Protein AF-A0A8X8XSW5-F1 (afdb_monomer)

Foldseek 3Di:
DDWDWDDDPPPGIDIDDDDDPPDDCLLVVLQCLVCVNPPVSVVVVPDDDDDPDPCVVAPPCVVVCVLVVVLVVVDDPDDQPPCDPPLLKDKDKDKFAQVLLVVQVVVLCVVPVPLPDQDSVLQVVLLLVDLPDSSVSSCVVSVVCCCPPPVDPCVRPPPSVVSVCVVVCVPPADEAEAEDQVDASQCSHSVPHGDPDDDDPCCSRPVHWYWYWYHPPPNMIMIMGIGNPVVVVVSVVSSVVVSVD

InterPro domains:
  IPR051504 Plant secondary metabolite acyltransferase [PTHR31625] (1-130)

Structure (mmCIF, N/CA/C/O backbone):
data_AF-A0A8X8XSW5-F1
#
_entry.id   AF-A0A8X8XSW5-F1
#
loop_
_atom_site.group_PDB
_atom_site.id
_atom_site.type_symbol
_atom_site.label_atom_id
_atom_site.label_alt_id
_atom_site.label_comp_id
_atom_site.label_asym_id
_atom_site.label_entity_id
_atom_site.label_seq_id
_atom_site.pdbx_PDB_ins_code
_atom_site.Cartn_x
_atom_site.Cartn_y
_atom_site.Cartn_z
_atom_site.occupancy
_atom_site.B_iso_or_equiv
_atom_site.auth_seq_id
_atom_site.auth_comp_id
_atom_site.auth_asym_id
_atom_site.auth_atom_id
_atom_site.pdbx_PDB_model_num
ATOM 1 N N . MET A 1 1 ? 22.379 -4.145 -5.376 1.00 75.69 1 MET A N 1
ATOM 2 C CA . MET A 1 1 ? 21.130 -3.983 -6.147 1.00 75.69 1 MET A CA 1
ATOM 3 C C . MET A 1 1 ? 21.288 -4.774 -7.423 1.00 75.69 1 MET A C 1
ATOM 5 O O . MET A 1 1 ? 22.353 -4.693 -8.018 1.00 75.69 1 MET A O 1
ATOM 9 N N . SER A 1 2 ? 20.277 -5.530 -7.817 1.00 87.25 2 SER A N 1
ATOM 10 C CA . SER A 1 2 ? 20.219 -6.228 -9.096 1.00 87.25 2 SER A CA 1
ATOM 11 C C . SER A 1 2 ? 18.945 -5.833 -9.835 1.00 87.25 2 SER A C 1
ATOM 13 O O . SER A 1 2 ? 17.920 -5.523 -9.219 1.00 87.25 2 SER A O 1
ATOM 15 N N . SER A 1 3 ? 19.029 -5.813 -11.160 1.00 90.00 3 SER A N 1
ATOM 16 C CA . SER A 1 3 ? 17.909 -5.558 -12.057 1.00 90.00 3 SER A CA 1
ATOM 17 C C . SER A 1 3 ? 17.825 -6.662 -13.106 1.00 90.00 3 SER A C 1
ATOM 19 O O . SER A 1 3 ? 18.836 -7.239 -13.504 1.00 90.00 3 SER A O 1
ATOM 21 N N . GLN A 1 4 ? 16.608 -6.966 -13.543 1.00 93.75 4 GLN A N 1
ATOM 22 C CA . GLN A 1 4 ? 16.338 -7.913 -14.618 1.00 93.75 4 GLN A CA 1
ATOM 23 C C . GLN A 1 4 ? 15.293 -7.311 -15.552 1.00 93.75 4 GLN A C 1
ATOM 25 O O . GLN A 1 4 ? 14.182 -7.011 -15.125 1.00 93.75 4 GLN A O 1
ATOM 30 N N . ALA A 1 5 ? 15.621 -7.176 -16.834 1.00 94.12 5 ALA A N 1
ATOM 31 C CA . ALA A 1 5 ? 14.650 -6.847 -17.870 1.00 94.12 5 ALA A CA 1
ATOM 32 C C . ALA A 1 5 ? 14.226 -8.133 -18.589 1.00 94.12 5 ALA A C 1
ATOM 34 O O . ALA A 1 5 ? 15.071 -8.920 -19.008 1.00 94.12 5 ALA A O 1
ATOM 35 N N . THR A 1 6 ? 12.921 -8.359 -18.720 1.00 96.56 6 THR A N 1
ATOM 36 C CA . THR A 1 6 ? 12.359 -9.528 -19.411 1.00 96.56 6 THR A CA 1
ATOM 37 C C . THR A 1 6 ? 11.422 -9.062 -20.515 1.00 96.56 6 THR A C 1
ATOM 39 O O . THR A 1 6 ? 10.441 -8.369 -20.244 1.00 96.56 6 THR A O 1
ATOM 42 N N . LEU A 1 7 ? 11.724 -9.441 -21.757 1.00 96.44 7 LEU A N 1
ATOM 43 C CA . LEU A 1 7 ? 10.885 -9.166 -22.919 1.00 96.44 7 LEU A CA 1
ATOM 44 C C . LEU A 1 7 ? 9.808 -10.246 -23.065 1.00 96.44 7 LEU A C 1
ATOM 46 O O . LEU A 1 7 ? 10.107 -11.437 -23.057 1.00 96.44 7 LEU A O 1
ATOM 50 N N . PHE A 1 8 ? 8.570 -9.817 -23.285 1.00 96.56 8 PHE A N 1
ATOM 51 C CA . PHE A 1 8 ? 7.451 -10.660 -23.687 1.00 96.56 8 PHE A CA 1
ATOM 52 C C . PHE A 1 8 ? 7.071 -10.288 -25.127 1.00 96.56 8 PHE A C 1
ATOM 54 O O . PHE A 1 8 ? 6.423 -9.253 -25.335 1.00 96.56 8 PHE A O 1
ATOM 61 N N . PRO A 1 9 ? 7.479 -11.085 -26.134 1.00 96.69 9 PRO A N 1
ATOM 62 C CA . PRO A 1 9 ? 7.264 -10.757 -27.542 1.00 96.69 9 PRO A CA 1
ATOM 63 C C . PRO A 1 9 ? 5.798 -10.430 -27.855 1.00 96.69 9 PRO A C 1
ATOM 65 O O . PRO A 1 9 ? 4.889 -11.174 -27.489 1.00 96.69 9 PRO A O 1
ATOM 68 N N . GLY A 1 10 ? 5.568 -9.278 -28.495 1.00 95.69 10 GLY A N 1
ATOM 69 C CA . GLY A 1 10 ? 4.228 -8.778 -28.830 1.00 95.69 10 GLY A CA 1
ATOM 70 C C . GLY A 1 10 ? 3.364 -8.345 -27.636 1.00 95.69 10 GLY A C 1
ATOM 71 O O . GLY A 1 10 ? 2.179 -8.074 -27.819 1.00 95.69 10 GLY A O 1
ATOM 72 N N . ARG A 1 11 ? 3.910 -8.304 -26.410 1.00 94.69 11 ARG A N 1
ATOM 73 C CA . ARG A 1 11 ? 3.155 -7.994 -25.180 1.00 94.69 11 ARG A CA 1
ATOM 74 C C . ARG A 1 11 ? 3.752 -6.859 -24.351 1.00 94.69 11 ARG A C 1
ATOM 76 O O . ARG A 1 11 ? 2.981 -6.093 -23.783 1.00 94.69 11 ARG A O 1
ATOM 83 N N . GLY A 1 12 ? 5.079 -6.759 -24.257 1.00 94.69 12 GLY A N 1
ATOM 84 C CA . GLY A 1 12 ? 5.754 -5.686 -23.517 1.00 94.69 12 GLY A CA 1
ATOM 85 C C . GLY A 1 12 ? 7.023 -6.137 -22.797 1.00 94.69 12 GLY A C 1
ATOM 86 O O . GLY A 1 12 ? 7.563 -7.205 -23.076 1.00 94.69 12 GLY A O 1
ATOM 87 N N . ILE A 1 13 ? 7.497 -5.314 -21.862 1.00 94.38 13 ILE A N 1
ATOM 88 C CA . ILE A 1 13 ? 8.710 -5.544 -21.066 1.00 94.38 13 ILE A CA 1
ATOM 89 C C . ILE A 1 13 ? 8.339 -5.521 -19.580 1.00 94.38 13 ILE A C 1
ATOM 91 O O . ILE A 1 13 ? 7.496 -4.734 -19.156 1.00 94.38 13 ILE A O 1
ATOM 95 N N . CYS A 1 14 ? 8.981 -6.374 -18.786 1.00 94.81 14 CYS A N 1
ATOM 96 C CA . CYS A 1 14 ? 8.947 -6.324 -17.328 1.00 94.81 14 CYS A CA 1
ATOM 97 C C . CYS A 1 14 ? 10.335 -5.968 -16.791 1.00 94.81 14 CYS A C 1
ATOM 99 O O . CYS A 1 14 ? 11.323 -6.574 -17.209 1.00 94.81 14 CYS A O 1
ATOM 101 N N . ILE A 1 15 ? 10.403 -5.042 -15.833 1.00 93.12 15 ILE A N 1
ATOM 102 C CA . ILE A 1 15 ? 11.631 -4.686 -15.114 1.00 93.12 15 ILE A CA 1
ATOM 103 C C . ILE A 1 15 ? 11.493 -5.165 -13.667 1.00 93.12 15 ILE A C 1
ATOM 105 O O . ILE A 1 15 ? 10.701 -4.630 -12.896 1.00 93.12 15 ILE A O 1
ATOM 109 N N . GLY A 1 16 ? 12.250 -6.197 -13.307 1.00 91.94 16 GLY A N 1
ATOM 110 C CA . GLY A 1 16 ? 12.388 -6.693 -11.942 1.00 91.94 16 GLY A CA 1
ATOM 111 C C . GLY A 1 16 ? 13.554 -6.014 -11.231 1.00 91.94 16 GLY A C 1
ATOM 112 O O . GLY A 1 16 ? 14.619 -5.824 -11.820 1.00 91.94 16 GLY A O 1
ATOM 113 N N . LEU A 1 17 ? 13.361 -5.663 -9.961 1.00 88.69 17 LEU A N 1
ATOM 114 C CA . LEU A 1 17 ? 14.376 -5.032 -9.123 1.00 88.69 17 LEU A CA 1
ATOM 115 C C . LEU A 1 17 ? 14.504 -5.777 -7.800 1.00 88.69 17 LEU A C 1
ATOM 117 O O . LEU A 1 17 ? 13.509 -6.163 -7.189 1.00 88.69 17 LEU A O 1
ATOM 121 N N . SER A 1 18 ? 15.738 -5.961 -7.347 1.00 86.44 18 SER A N 1
ATOM 122 C CA . SER A 1 18 ? 16.041 -6.489 -6.020 1.00 86.44 18 SER A CA 1
ATOM 123 C C . SER A 1 18 ? 17.120 -5.639 -5.369 1.00 86.44 18 SER A C 1
ATOM 125 O O . SER A 1 18 ? 18.212 -5.416 -5.900 1.00 86.44 18 SER A O 1
ATOM 127 N N . ASN A 1 19 ? 16.804 -5.108 -4.201 1.00 79.44 19 ASN A N 1
ATOM 128 C CA . ASN A 1 19 ? 17.645 -4.174 -3.479 1.00 79.44 19 ASN A CA 1
ATOM 129 C C . ASN A 1 19 ? 17.613 -4.476 -1.984 1.00 79.44 19 ASN A C 1
ATOM 131 O O . ASN A 1 19 ? 16.674 -5.054 -1.447 1.00 79.44 19 ASN A O 1
ATOM 135 N N . HIS A 1 20 ? 18.664 -4.028 -1.309 1.00 77.81 20 HIS A N 1
ATOM 136 C CA . HIS A 1 20 ? 18.582 -3.816 0.123 1.00 77.81 20 HIS A CA 1
ATOM 137 C C . HIS A 1 20 ? 17.649 -2.617 0.368 1.00 77.81 20 HIS A C 1
ATOM 139 O O . HIS A 1 20 ? 17.712 -1.642 -0.386 1.00 77.81 20 HIS A O 1
ATOM 145 N N . HIS A 1 21 ? 16.808 -2.670 1.408 1.00 72.81 21 HIS A N 1
ATOM 146 C CA . HIS A 1 21 ? 15.728 -1.698 1.679 1.00 72.81 21 HIS A CA 1
ATOM 147 C C . HIS A 1 21 ? 16.154 -0.215 1.744 1.00 72.81 21 HIS A C 1
ATOM 149 O O . HIS A 1 21 ? 15.304 0.668 1.710 1.00 72.81 21 HIS A O 1
ATOM 155 N N . SER A 1 22 ? 17.452 0.071 1.832 1.00 60.06 22 SER A N 1
ATOM 156 C CA . SER A 1 22 ? 18.041 1.406 1.966 1.00 60.06 22 SER A CA 1
ATOM 157 C C . SER A 1 22 ? 18.166 2.203 0.657 1.00 60.06 22 SER A C 1
ATOM 159 O O . SER A 1 22 ? 18.687 3.314 0.693 1.00 60.06 22 SER A O 1
ATOM 161 N N . LEU A 1 23 ? 17.733 1.672 -0.495 1.00 61.78 23 LEU A N 1
ATOM 162 C CA . LEU A 1 23 ? 17.955 2.295 -1.809 1.00 61.78 23 LEU A CA 1
ATOM 163 C C . LEU A 1 23 ? 16.650 2.473 -2.600 1.00 61.78 23 LEU A C 1
ATOM 165 O O . LEU A 1 23 ? 15.973 1.489 -2.882 1.00 61.78 23 LEU A O 1
ATOM 169 N N . GLY A 1 24 ? 16.336 3.695 -3.043 1.00 69.69 24 GLY A N 1
ATOM 170 C CA . GLY A 1 24 ? 15.253 3.985 -3.995 1.00 69.69 24 GLY A CA 1
ATOM 171 C C . GLY A 1 24 ? 15.763 4.860 -5.143 1.00 69.69 24 GLY A C 1
ATOM 172 O O . GLY A 1 24 ? 16.375 5.888 -4.882 1.00 69.69 24 GLY A O 1
ATOM 173 N N . PHE A 1 25 ? 15.560 4.445 -6.401 1.00 82.19 25 PHE A N 1
ATOM 174 C CA . PHE A 1 25 ? 16.154 5.135 -7.566 1.00 82.19 25 PHE A CA 1
ATOM 175 C C . PHE A 1 25 ? 15.341 5.042 -8.876 1.00 82.19 25 PHE A C 1
ATOM 177 O O . PHE A 1 25 ? 15.723 5.638 -9.877 1.00 82.19 25 PHE A O 1
ATOM 184 N N . VAL A 1 26 ? 14.234 4.288 -8.900 1.00 85.12 26 VAL A N 1
ATOM 185 C CA . VAL A 1 26 ? 13.550 3.897 -10.152 1.00 85.12 26 VAL A CA 1
ATOM 186 C C . VAL A 1 26 ? 13.039 5.096 -10.947 1.00 85.12 26 VAL A C 1
ATOM 188 O O . VAL A 1 26 ? 13.223 5.132 -12.159 1.00 85.12 26 VAL A O 1
ATOM 191 N N . LYS A 1 27 ? 12.454 6.094 -10.271 1.00 83.75 27 LYS A N 1
ATOM 192 C CA . LYS A 1 27 ? 11.988 7.331 -10.916 1.00 83.75 27 LYS A CA 1
ATOM 193 C C . LYS A 1 27 ? 13.136 8.101 -11.568 1.00 83.75 27 LYS A C 1
ATOM 195 O O . LYS A 1 27 ? 13.049 8.430 -12.744 1.00 83.75 27 LYS A O 1
ATOM 200 N N . ALA A 1 28 ? 14.250 8.266 -10.853 1.00 83.31 28 ALA A N 1
ATOM 201 C CA . ALA A 1 28 ? 15.442 8.919 -11.389 1.00 83.31 28 ALA A CA 1
ATOM 202 C C . ALA A 1 28 ? 16.014 8.160 -12.601 1.00 83.31 28 ALA A C 1
ATOM 204 O O . ALA A 1 28 ? 16.393 8.770 -13.597 1.00 83.31 28 ALA A O 1
ATOM 205 N N . TRP A 1 29 ? 16.028 6.824 -12.557 1.00 87.06 29 TRP A N 1
ATOM 206 C CA . TRP A 1 29 ? 16.467 6.008 -13.691 1.00 87.06 29 TRP A CA 1
ATOM 207 C C . TRP A 1 29 ? 15.562 6.182 -14.919 1.00 87.06 29 TRP A C 1
ATOM 209 O O . TRP A 1 29 ? 16.069 6.395 -16.022 1.00 87.06 29 TRP A O 1
ATOM 219 N N . ALA A 1 30 ? 14.241 6.147 -14.729 1.00 87.69 30 ALA A N 1
ATOM 220 C CA . ALA A 1 30 ? 13.276 6.397 -15.797 1.00 87.69 30 ALA A CA 1
ATOM 221 C C . ALA A 1 30 ? 13.457 7.795 -16.397 1.00 87.69 30 ALA A C 1
ATOM 223 O O . ALA A 1 30 ? 13.505 7.956 -17.612 1.00 87.69 30 ALA A O 1
ATOM 224 N N . MET A 1 31 ? 13.655 8.794 -15.543 1.00 83.56 31 MET A N 1
ATOM 225 C CA . MET A 1 31 ? 13.846 10.183 -15.931 1.00 83.56 31 MET A CA 1
ATOM 226 C C . MET A 1 31 ? 15.107 10.407 -16.777 1.00 83.56 31 MET A C 1
ATOM 228 O O . MET A 1 31 ? 15.027 11.074 -17.807 1.00 83.56 31 MET A O 1
ATOM 232 N N . VAL A 1 32 ? 16.244 9.805 -16.407 1.00 84.94 32 VAL A N 1
ATOM 233 C CA . VAL A 1 32 ? 17.481 9.841 -17.215 1.00 84.94 32 VAL A CA 1
ATOM 234 C C . VAL A 1 32 ? 17.288 9.118 -18.550 1.00 84.94 32 VAL A C 1
ATOM 236 O O . VAL A 1 32 ? 17.698 9.606 -19.600 1.00 84.94 32 VAL A O 1
ATOM 239 N N . ASN A 1 33 ? 16.610 7.966 -18.549 1.00 86.56 33 ASN A N 1
ATOM 240 C CA . ASN A 1 33 ? 16.305 7.271 -19.798 1.00 86.56 33 ASN A CA 1
ATOM 241 C C . ASN A 1 33 ? 15.407 8.125 -20.713 1.00 86.56 33 ASN A C 1
ATOM 243 O O . ASN A 1 33 ? 15.628 8.194 -21.923 1.00 86.56 33 ASN A O 1
ATOM 247 N N . LYS A 1 34 ? 14.433 8.824 -20.121 1.00 84.12 34 LYS A N 1
ATOM 248 C CA . LYS A 1 34 ? 13.501 9.707 -20.819 1.00 84.12 34 LYS A CA 1
ATOM 249 C C . LYS A 1 34 ? 14.167 10.955 -21.383 1.00 84.12 34 LYS A C 1
ATOM 251 O O . LYS A 1 34 ? 13.781 11.364 -22.481 1.00 84.12 34 LYS A O 1
ATOM 256 N N . SER A 1 35 ? 15.182 11.507 -20.717 1.00 81.38 35 SER A N 1
ATOM 257 C CA . SER A 1 35 ? 15.940 12.656 -21.227 1.00 81.38 35 SER A CA 1
ATOM 258 C C . SER A 1 35 ? 16.855 12.298 -22.397 1.00 81.38 35 SER A C 1
ATOM 260 O O . SER A 1 35 ? 17.047 13.125 -23.281 1.00 81.38 35 SER A O 1
ATOM 262 N N . GLY A 1 36 ? 17.350 11.056 -22.476 1.00 77.38 36 GLY A N 1
ATOM 263 C CA . GLY A 1 36 ? 18.291 10.645 -23.526 1.00 77.38 36 GLY A CA 1
ATOM 264 C C . GLY A 1 36 ? 19.583 11.452 -23.470 1.00 77.38 36 GLY A C 1
ATOM 265 O O . GLY A 1 36 ? 20.006 11.980 -24.492 1.00 77.38 36 GLY A O 1
ATOM 266 N N . ASP A 1 37 ? 20.136 11.562 -22.261 1.00 69.81 37 ASP A N 1
ATOM 267 C CA . ASP A 1 37 ? 21.377 12.267 -21.914 1.00 69.81 37 ASP A CA 1
ATOM 268 C C . ASP A 1 37 ? 21.293 13.807 -21.886 1.00 69.81 37 ASP A C 1
ATOM 270 O O . ASP A 1 37 ? 22.301 14.483 -21.691 1.00 69.81 37 ASP A O 1
ATOM 274 N N . ASP A 1 38 ? 20.092 14.392 -21.984 1.00 74.12 38 ASP A N 1
ATOM 275 C CA . ASP A 1 38 ? 19.887 15.823 -21.714 1.00 74.12 38 ASP A CA 1
ATOM 276 C C . ASP A 1 38 ? 19.881 16.108 -20.195 1.00 74.12 38 ASP A C 1
ATOM 278 O O . ASP A 1 38 ? 18.856 15.990 -19.515 1.00 74.12 38 ASP A O 1
ATOM 282 N N . GLU A 1 39 ? 21.034 16.496 -19.643 1.00 66.69 39 GLU A N 1
ATOM 283 C CA . GLU A 1 39 ? 21.181 16.900 -18.234 1.00 66.69 39 GLU A CA 1
ATOM 284 C C . GLU A 1 39 ? 20.321 18.129 -17.864 1.00 66.69 39 GLU A C 1
ATOM 286 O O . GLU A 1 39 ? 19.918 18.297 -16.705 1.00 66.69 39 GLU A O 1
ATOM 291 N N . ALA A 1 40 ? 19.962 18.978 -18.835 1.00 64.88 40 ALA A N 1
ATOM 292 C CA . ALA A 1 40 ? 19.100 20.134 -18.595 1.00 64.88 40 ALA A CA 1
ATOM 293 C C . ALA A 1 40 ? 17.631 19.728 -18.388 1.00 64.88 40 ALA A C 1
ATOM 295 O O . ALA A 1 40 ? 16.888 20.436 -17.708 1.00 64.88 40 ALA A O 1
ATOM 296 N N . PHE A 1 41 ? 17.201 18.582 -18.922 1.00 63.41 41 PHE A N 1
ATOM 297 C CA . PHE A 1 41 ? 15.888 18.006 -18.617 1.00 63.41 41 PHE A CA 1
ATOM 298 C C . PHE A 1 41 ? 15.801 17.582 -17.146 1.00 63.41 41 PHE A C 1
ATOM 300 O O . PHE A 1 41 ? 14.769 17.776 -16.500 1.00 63.41 41 PHE A O 1
ATOM 307 N N . VAL A 1 42 ? 16.907 17.061 -16.597 1.00 62.53 42 VAL A N 1
ATOM 308 C CA . VAL A 1 42 ? 16.943 16.558 -15.221 1.00 62.53 42 VAL A CA 1
ATOM 309 C C . VAL A 1 42 ? 16.727 17.689 -14.216 1.00 62.53 42 VAL A C 1
ATOM 311 O O . VAL A 1 42 ? 15.860 17.603 -13.348 1.00 62.53 42 VAL A O 1
ATOM 314 N N . SER A 1 43 ? 17.442 18.796 -14.405 1.00 62.44 43 SER A N 1
ATOM 315 C CA . SER A 1 43 ? 17.351 19.990 -13.555 1.00 62.44 43 SER A CA 1
ATOM 316 C C . SER A 1 43 ? 16.023 20.754 -13.675 1.00 62.44 43 SER A C 1
ATOM 318 O O . SER A 1 43 ? 15.596 21.385 -12.710 1.00 62.44 43 SER A O 1
ATOM 320 N N . LYS A 1 44 ? 15.333 20.681 -14.822 1.00 60.69 44 LYS A N 1
ATOM 321 C CA . LYS A 1 44 ? 14.046 21.371 -15.060 1.00 60.69 44 LYS A CA 1
ATOM 322 C C . LYS A 1 44 ? 12.822 20.653 -14.489 1.00 60.69 44 LYS A C 1
ATOM 324 O O . LYS A 1 44 ? 11.789 21.289 -14.309 1.00 60.69 44 LYS A O 1
ATOM 329 N N . SER A 1 45 ? 12.920 19.352 -14.219 1.00 61.94 45 SER A N 1
ATOM 330 C CA . SER A 1 45 ? 11.801 18.526 -13.733 1.00 61.94 45 SER A CA 1
ATOM 331 C C . SER A 1 45 ? 11.297 18.891 -12.328 1.00 61.94 45 SER A C 1
ATOM 333 O O . SER A 1 45 ? 10.214 18.464 -11.936 1.00 61.94 45 SER A O 1
ATOM 335 N N . GLY A 1 46 ? 12.076 19.661 -11.558 1.00 60.09 46 GLY A N 1
ATOM 336 C CA . GLY A 1 46 ? 11.765 19.987 -10.166 1.00 60.09 46 GLY A CA 1
ATOM 337 C C . GLY A 1 46 ? 11.975 18.831 -9.179 1.00 60.09 46 GLY A C 1
ATOM 338 O O . GLY A 1 46 ? 11.750 19.026 -7.985 1.00 60.09 46 GLY A O 1
ATOM 339 N N . GLU A 1 47 ? 12.422 17.650 -9.628 1.00 64.44 47 GLU A N 1
ATOM 340 C CA . GLU A 1 47 ? 12.825 16.569 -8.724 1.00 64.44 47 GLU A CA 1
ATOM 341 C C . GLU A 1 47 ? 14.196 16.875 -8.099 1.00 64.44 47 GLU A C 1
ATOM 343 O O . GLU A 1 47 ? 15.168 17.20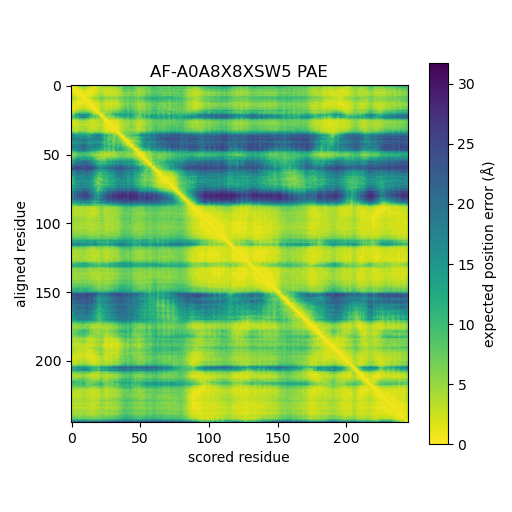1 -8.784 1.00 64.44 47 GLU A O 1
ATOM 348 N N . SER A 1 48 ? 14.284 16.788 -6.769 1.00 64.00 48 SER A N 1
ATOM 349 C CA . SER A 1 48 ? 15.533 17.025 -6.044 1.00 64.00 48 SER A CA 1
ATOM 350 C C . SER A 1 48 ? 16.529 15.892 -6.293 1.00 64.00 48 SER A C 1
ATOM 352 O O . SER A 1 48 ? 16.203 14.722 -6.077 1.00 64.00 48 SER A O 1
ATOM 354 N N . LEU A 1 49 ? 17.763 16.243 -6.662 1.00 73.44 49 LEU A N 1
ATOM 355 C CA . LEU A 1 49 ? 18.887 15.306 -6.692 1.00 73.44 49 LEU A CA 1
ATOM 356 C C . LEU A 1 49 ? 19.097 14.649 -5.314 1.00 73.44 49 LEU A C 1
ATOM 358 O O . LEU A 1 49 ? 18.763 15.252 -4.288 1.00 73.44 49 LEU A O 1
ATOM 362 N N . PRO A 1 50 ? 19.659 13.425 -5.263 1.00 76.62 50 PRO A N 1
ATOM 363 C CA . PRO A 1 50 ? 19.948 12.772 -3.995 1.00 76.62 50 PRO A CA 1
ATOM 364 C C . PRO A 1 50 ? 20.883 13.639 -3.147 1.00 76.62 50 PRO A C 1
ATOM 366 O O . PRO A 1 50 ? 21.976 14.011 -3.573 1.00 76.62 50 PRO A O 1
ATOM 369 N N . ILE A 1 51 ? 20.455 13.934 -1.922 1.00 76.44 51 ILE A N 1
ATOM 370 C CA . ILE A 1 51 ? 21.277 14.627 -0.932 1.00 76.44 51 ILE A CA 1
ATOM 371 C C . ILE A 1 51 ? 22.145 13.573 -0.243 1.00 76.44 51 ILE A C 1
ATOM 373 O O . ILE A 1 51 ? 21.648 12.725 0.498 1.00 76.44 51 ILE A O 1
ATOM 377 N N . PHE A 1 52 ? 23.448 13.603 -0.518 1.00 78.94 52 PHE A N 1
ATOM 378 C CA . PHE A 1 52 ? 24.410 12.687 0.103 1.00 78.94 52 PHE A CA 1
ATOM 379 C C . PHE A 1 52 ? 24.900 13.176 1.468 1.00 78.94 52 PHE A C 1
ATOM 381 O O . PHE A 1 52 ? 25.334 12.365 2.287 1.00 78.94 52 PHE A O 1
ATOM 388 N N . GLU A 1 53 ? 24.819 14.482 1.724 1.00 80.81 53 GLU A N 1
ATOM 389 C CA . GLU A 1 53 ? 25.186 15.068 3.007 1.00 80.81 53 GLU A CA 1
ATOM 390 C C . GLU A 1 53 ? 24.150 14.697 4.077 1.00 80.81 53 GLU A C 1
ATOM 392 O O . GLU A 1 53 ? 22.976 15.047 3.981 1.00 80.81 53 GLU A O 1
ATOM 397 N N . ARG A 1 54 ? 24.580 13.952 5.102 1.00 73.44 54 ARG A N 1
ATOM 398 C CA . ARG A 1 54 ? 23.690 13.449 6.166 1.00 73.44 54 ARG A CA 1
ATOM 399 C C . ARG A 1 54 ? 23.692 14.317 7.423 1.00 73.44 54 ARG A C 1
ATOM 401 O O . ARG A 1 54 ? 22.711 14.301 8.159 1.00 73.44 54 ARG A O 1
ATOM 408 N N . SER A 1 55 ? 24.765 15.076 7.646 1.00 70.00 55 SER A N 1
ATOM 409 C CA . SER A 1 55 ? 24.979 15.950 8.812 1.00 70.00 55 SER A CA 1
ATOM 410 C C . SER A 1 55 ? 23.977 17.097 8.918 1.00 70.00 55 SER A C 1
ATOM 412 O O . SER A 1 55 ? 23.722 17.595 10.007 1.00 70.00 55 SER A O 1
ATOM 414 N N . SER A 1 56 ? 23.411 17.529 7.793 1.00 63.09 56 SER A N 1
ATOM 415 C CA . SER A 1 56 ? 22.433 18.618 7.731 1.00 63.09 56 SER A CA 1
ATOM 416 C C . SER A 1 56 ? 20.985 18.150 7.932 1.00 63.09 56 SER A C 1
ATOM 418 O O . SER A 1 56 ? 20.127 18.957 8.284 1.00 63.09 56 SER A O 1
ATOM 420 N N . VAL A 1 57 ? 20.704 16.855 7.734 1.00 59.97 57 VAL A N 1
ATOM 421 C CA . VAL A 1 57 ? 19.356 16.257 7.841 1.00 59.97 57 VAL A CA 1
ATOM 422 C C . VAL A 1 57 ? 19.091 15.714 9.244 1.00 59.97 57 VAL A C 1
ATOM 424 O O . VAL A 1 57 ? 17.982 15.817 9.765 1.00 59.97 57 VAL A O 1
ATOM 427 N N . PHE A 1 58 ? 20.118 15.145 9.867 1.00 59.56 58 PHE A N 1
ATOM 428 C CA . PHE A 1 58 ? 20.088 14.649 11.234 1.00 59.56 58 PHE A CA 1
ATOM 429 C C . PHE A 1 58 ? 21.111 15.480 11.997 1.00 59.56 58 PHE A C 1
ATOM 431 O O . PHE A 1 58 ? 22.272 15.428 11.617 1.00 59.56 58 PHE A O 1
ATOM 438 N N . GLY A 1 59 ? 20.700 16.260 13.004 1.00 61.91 59 GLY A N 1
ATOM 439 C CA . GLY A 1 59 ? 21.598 17.110 13.803 1.00 61.91 59 GLY A CA 1
ATOM 440 C C . GLY A 1 59 ? 22.687 16.317 14.546 1.00 61.91 59 GLY A C 1
ATOM 441 O O . GLY A 1 59 ? 23.478 15.603 13.939 1.00 61.91 59 GLY A O 1
ATOM 442 N N . ASP A 1 60 ? 22.759 16.397 15.878 1.00 59.69 60 ASP A N 1
ATOM 443 C CA . ASP A 1 60 ? 23.655 15.503 16.632 1.00 59.69 60 ASP A CA 1
ATOM 444 C C . ASP A 1 60 ? 23.120 14.054 16.609 1.00 59.69 60 ASP A C 1
ATOM 446 O O . ASP A 1 60 ? 22.437 13.576 17.516 1.00 59.69 60 ASP A O 1
ATOM 450 N N . SER A 1 61 ? 23.388 13.368 15.498 1.00 58.12 61 SER A N 1
ATOM 451 C CA . SER A 1 61 ? 23.007 11.983 15.211 1.00 58.12 61 SER A CA 1
ATOM 452 C C . SER A 1 61 ? 23.823 10.968 16.007 1.00 58.12 61 SER A C 1
ATOM 454 O O . SER A 1 61 ? 23.399 9.820 16.131 1.00 58.12 61 SER A O 1
ATOM 456 N N . SER A 1 62 ? 24.934 11.387 16.627 1.00 62.53 62 SER A N 1
ATOM 457 C CA . SER A 1 62 ? 25.843 10.501 17.364 1.00 62.53 62 SER A CA 1
ATOM 458 C C . SER A 1 62 ? 25.140 9.762 18.510 1.00 62.53 62 SER A C 1
ATOM 460 O O . SER A 1 62 ? 25.367 8.568 18.736 1.00 62.53 62 SER A O 1
ATOM 462 N N . ARG A 1 63 ? 24.205 10.442 19.187 1.00 64.81 63 ARG A N 1
ATOM 463 C CA . ARG A 1 63 ? 23.376 9.857 20.245 1.00 64.81 63 ARG A CA 1
ATOM 464 C C . ARG A 1 63 ? 22.411 8.802 19.700 1.00 64.81 63 ARG A C 1
ATOM 466 O O . ARG A 1 63 ? 22.239 7.758 20.327 1.00 64.81 63 ARG A O 1
ATOM 473 N N . LEU A 1 64 ? 21.796 9.052 18.545 1.00 64.94 64 LEU A N 1
ATOM 474 C CA . LEU A 1 64 ? 20.850 8.123 17.923 1.00 64.94 64 LEU A CA 1
ATOM 475 C C . LEU A 1 64 ? 21.566 6.892 17.374 1.00 64.94 64 LEU A C 1
ATOM 477 O O . LEU A 1 64 ? 21.127 5.774 17.634 1.00 64.94 64 LEU A O 1
ATOM 481 N N . ASP A 1 65 ? 22.700 7.080 16.702 1.00 68.06 65 ASP A N 1
ATOM 482 C CA . ASP A 1 65 ? 23.510 5.990 16.159 1.00 68.06 65 ASP A CA 1
ATOM 483 C C . ASP A 1 65 ? 23.950 5.022 17.262 1.00 68.06 65 ASP A C 1
ATOM 485 O O . ASP A 1 65 ? 23.810 3.808 17.111 1.00 68.06 65 ASP A O 1
ATOM 489 N N . GLY A 1 66 ? 24.392 5.541 18.414 1.00 71.69 66 GLY A N 1
ATOM 490 C CA . GLY A 1 66 ? 24.738 4.719 19.576 1.00 71.69 66 GLY A CA 1
ATOM 491 C C . GLY A 1 66 ? 23.559 3.891 20.104 1.00 71.69 66 GLY A C 1
ATOM 492 O O . GLY A 1 66 ? 23.717 2.704 20.404 1.00 71.69 66 GLY A O 1
ATOM 493 N N . ILE A 1 67 ? 22.364 4.485 20.174 1.00 69.56 67 ILE A N 1
ATOM 494 C CA . ILE A 1 67 ? 21.128 3.814 20.605 1.00 69.56 67 ILE A CA 1
ATOM 495 C C . ILE A 1 67 ? 20.726 2.720 19.608 1.00 69.56 67 ILE A C 1
ATOM 497 O O . ILE A 1 67 ? 20.554 1.564 20.006 1.00 69.56 67 ILE A O 1
ATOM 501 N N . PHE A 1 68 ? 20.611 3.057 18.318 1.00 70.44 68 PHE A N 1
ATOM 502 C CA . PHE A 1 68 ? 20.266 2.104 17.261 1.00 70.44 68 PHE A CA 1
ATOM 503 C C . PHE A 1 68 ? 21.263 0.952 17.227 1.00 70.44 68 PHE A C 1
ATOM 505 O O . PHE A 1 68 ? 20.858 -0.207 17.182 1.00 70.44 68 PHE A O 1
ATOM 512 N N . TRP A 1 69 ? 22.559 1.252 17.313 1.00 76.00 69 TRP A N 1
ATOM 513 C CA . TRP A 1 69 ? 23.613 0.247 17.316 1.00 76.00 69 TRP A CA 1
ATOM 514 C C . TRP A 1 69 ? 23.511 -0.693 18.518 1.00 76.00 69 TRP A C 1
ATOM 516 O O . TRP A 1 69 ? 23.622 -1.907 18.359 1.00 76.00 69 TRP A O 1
ATOM 526 N N . ASN A 1 70 ? 23.237 -0.167 19.714 1.00 74.62 70 ASN A N 1
ATOM 527 C CA . ASN A 1 70 ? 23.073 -0.990 20.912 1.00 74.62 70 ASN A CA 1
ATOM 528 C C . ASN A 1 70 ? 21.841 -1.898 20.846 1.00 74.62 70 ASN A C 1
ATOM 530 O O . ASN A 1 70 ? 21.911 -3.035 21.308 1.00 74.62 70 ASN A O 1
ATOM 534 N N . VAL A 1 71 ? 20.742 -1.453 20.234 1.00 70.44 71 VAL A N 1
ATOM 535 C CA . VAL A 1 71 ? 19.591 -2.331 19.979 1.00 70.44 71 VAL A CA 1
ATOM 536 C C . VAL A 1 71 ? 19.920 -3.367 18.905 1.00 70.44 71 VAL A C 1
ATOM 538 O O . VAL A 1 71 ? 19.690 -4.555 19.117 1.00 70.44 71 VAL A O 1
ATOM 541 N N . MET A 1 72 ? 20.478 -2.940 17.770 1.00 72.81 72 MET A N 1
ATOM 542 C CA . MET A 1 72 ? 20.772 -3.804 16.622 1.00 72.81 72 MET A CA 1
ATOM 543 C C . MET A 1 72 ? 21.730 -4.942 16.983 1.00 72.81 72 MET A C 1
ATOM 545 O O . MET A 1 72 ? 21.509 -6.064 16.540 1.00 72.81 72 MET A O 1
ATOM 549 N N . LYS A 1 73 ? 22.729 -4.698 17.846 1.00 78.19 73 LYS A N 1
ATOM 550 C CA . LYS 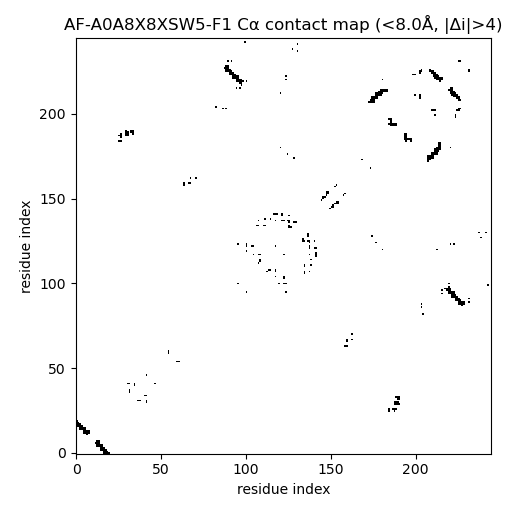A 1 73 ? 23.622 -5.746 18.383 1.00 78.19 73 LYS A CA 1
ATOM 551 C C . LYS A 1 73 ? 22.878 -6.892 19.069 1.00 78.19 73 LYS A C 1
ATOM 553 O O . LYS A 1 73 ? 23.353 -8.022 19.048 1.00 78.19 73 LYS A O 1
ATOM 558 N N . ASN A 1 74 ? 21.739 -6.595 19.692 1.00 73.50 74 ASN A N 1
ATOM 559 C CA . ASN A 1 74 ? 20.939 -7.570 20.430 1.00 73.50 74 ASN A CA 1
ATOM 560 C C . ASN A 1 74 ? 19.903 -8.277 19.544 1.00 73.50 74 ASN A C 1
ATOM 562 O O . ASN A 1 74 ? 19.262 -9.227 19.995 1.00 73.50 74 ASN A O 1
ATOM 566 N N . ILE A 1 75 ? 19.716 -7.833 18.296 1.00 68.56 75 ILE A N 1
ATOM 567 C CA . ILE A 1 75 ? 18.863 -8.508 17.319 1.00 68.56 75 ILE A CA 1
ATOM 568 C C . ILE A 1 75 ? 19.730 -9.557 16.614 1.00 68.56 75 ILE A C 1
ATOM 570 O O . ILE A 1 75 ? 20.669 -9.188 15.909 1.00 68.56 75 ILE A O 1
ATOM 574 N N . PRO A 1 76 ? 19.438 -10.863 16.763 1.00 68.00 76 PRO A N 1
ATOM 575 C CA . PRO A 1 76 ? 20.213 -11.891 16.088 1.00 68.00 76 PRO A CA 1
ATOM 576 C C . PRO A 1 76 ? 20.173 -11.653 14.581 1.00 68.00 76 PRO A C 1
ATOM 578 O O . PRO A 1 76 ? 19.085 -11.555 14.003 1.00 68.00 76 PRO A O 1
ATOM 581 N N . LEU A 1 77 ? 21.346 -11.601 13.944 1.00 63.91 77 LEU A N 1
ATOM 582 C CA . LEU A 1 77 ? 21.451 -11.674 12.493 1.00 63.91 77 LEU A CA 1
ATOM 583 C C . LEU A 1 77 ? 20.951 -13.053 12.076 1.00 63.91 77 LEU A C 1
ATOM 585 O O . LEU A 1 77 ? 21.686 -14.038 1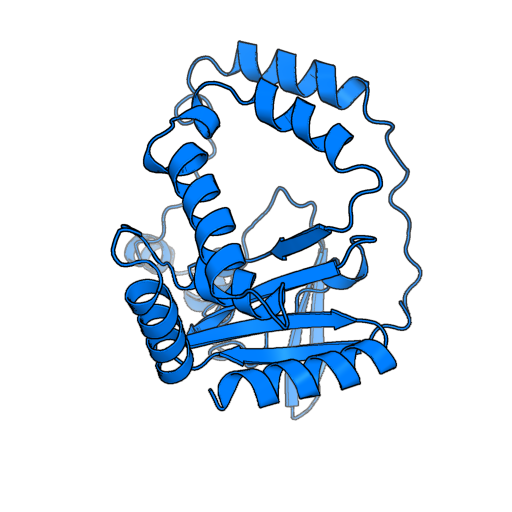2.073 1.00 63.91 77 LEU A O 1
ATOM 589 N N . LYS A 1 78 ? 19.660 -13.140 11.771 1.00 59.03 78 LYS A N 1
ATOM 590 C CA . LYS A 1 78 ? 19.135 -14.296 11.068 1.00 59.03 78 LYS A CA 1
ATOM 591 C C . LYS A 1 78 ? 19.712 -14.232 9.667 1.00 59.03 78 LYS A C 1
ATOM 593 O O . LYS A 1 78 ? 19.565 -13.214 8.990 1.00 59.03 78 LYS A O 1
ATOM 598 N N . THR A 1 79 ? 20.357 -15.310 9.237 1.00 53.94 79 THR A N 1
ATOM 599 C CA . THR A 1 79 ? 20.622 -15.541 7.819 1.00 53.94 79 THR A CA 1
ATOM 600 C C . THR A 1 79 ? 19.317 -15.276 7.086 1.00 53.94 79 THR A C 1
ATOM 602 O O . THR A 1 79 ? 18.285 -15.807 7.510 1.00 53.94 79 THR A O 1
ATOM 605 N N . ALA A 1 80 ? 19.340 -14.403 6.074 1.00 55.59 80 ALA A N 1
ATOM 606 C CA . ALA A 1 80 ? 18.167 -14.150 5.252 1.00 55.59 80 ALA A CA 1
ATOM 607 C C . ALA A 1 80 ? 17.607 -15.517 4.862 1.00 55.59 80 ALA A C 1
ATOM 609 O O . ALA A 1 80 ? 18.314 -16.312 4.237 1.00 55.59 80 ALA A O 1
ATOM 610 N N . LEU A 1 81 ? 16.403 -15.836 5.342 1.00 50.88 81 LEU A N 1
ATOM 611 C CA . LEU A 1 81 ? 15.722 -17.042 4.917 1.00 50.88 81 LEU A CA 1
ATOM 612 C C . LEU A 1 81 ? 15.624 -16.894 3.407 1.00 50.88 81 LEU A C 1
ATOM 614 O O . LEU A 1 81 ? 14.940 -16.003 2.911 1.00 50.88 81 LEU A O 1
ATOM 618 N N . SER A 1 82 ? 16.364 -17.722 2.674 1.00 52.81 82 SER A N 1
ATOM 619 C CA . SER A 1 82 ? 16.058 -17.959 1.279 1.00 52.81 82 SER A CA 1
ATOM 620 C C . SER A 1 82 ? 14.696 -18.632 1.306 1.00 52.81 82 SER A C 1
ATOM 622 O O . SER A 1 82 ? 14.622 -19.855 1.394 1.00 52.81 82 SER A O 1
ATOM 624 N N . ASN A 1 83 ? 13.616 -17.857 1.366 1.00 56.09 83 ASN A N 1
ATOM 625 C CA . ASN A 1 83 ? 12.290 -18.412 1.201 1.00 56.09 83 ASN A CA 1
ATOM 626 C C . ASN A 1 83 ? 12.288 -18.994 -0.213 1.00 56.09 83 ASN A C 1
ATOM 628 O O . ASN A 1 83 ? 12.424 -18.232 -1.176 1.00 56.09 83 ASN A O 1
ATOM 632 N N . PRO A 1 84 ? 12.268 -20.331 -0.364 1.00 60.72 84 PRO A N 1
ATOM 633 C CA . PRO A 1 84 ? 12.375 -20.910 -1.681 1.00 60.72 84 PRO A CA 1
ATOM 634 C C . PRO A 1 84 ? 11.097 -20.531 -2.417 1.00 60.72 84 PRO A C 1
ATOM 636 O O . PRO A 1 84 ? 9.988 -20.871 -2.004 1.00 60.72 84 PRO A O 1
ATOM 639 N N . PHE A 1 85 ? 11.247 -19.780 -3.502 1.00 65.25 85 PHE A N 1
ATOM 640 C CA . PHE A 1 85 ? 10.169 -19.675 -4.463 1.00 65.25 85 PHE A CA 1
ATOM 641 C C . PHE A 1 85 ? 9.908 -21.083 -5.024 1.00 65.25 85 PHE A C 1
ATOM 643 O O . PHE A 1 85 ? 10.869 -21.781 -5.359 1.00 65.25 85 PHE A O 1
ATOM 650 N N . PRO A 1 86 ? 8.638 -21.513 -5.137 1.00 72.56 86 PRO A N 1
ATOM 651 C CA . PRO A 1 86 ? 7.412 -20.729 -4.953 1.00 72.56 86 PRO A CA 1
ATOM 652 C C . PRO A 1 86 ? 6.853 -20.731 -3.513 1.00 72.56 86 PRO A C 1
ATOM 654 O O . PRO A 1 86 ? 6.806 -21.753 -2.840 1.00 72.56 86 PRO A O 1
ATOM 657 N N . THR A 1 87 ? 6.304 -19.590 -3.082 1.00 75.88 87 THR A N 1
ATOM 658 C CA . THR A 1 87 ? 5.792 -19.347 -1.716 1.00 75.88 87 THR A CA 1
ATOM 659 C C . THR A 1 87 ? 4.400 -19.943 -1.430 1.00 75.88 87 THR A C 1
ATOM 661 O O . THR A 1 87 ? 3.868 -19.764 -0.338 1.00 75.88 87 THR A O 1
ATOM 664 N N . ASN A 1 88 ? 3.790 -20.656 -2.389 1.00 85.12 88 ASN A N 1
ATOM 665 C CA . ASN A 1 88 ? 2.404 -21.162 -2.341 1.00 85.12 88 ASN A CA 1
ATOM 666 C C . ASN A 1 88 ? 1.355 -20.089 -1.954 1.00 85.12 88 ASN A C 1
ATOM 668 O O . ASN A 1 88 ? 0.352 -20.362 -1.289 1.00 85.12 88 ASN A O 1
ATOM 672 N N . ARG A 1 89 ? 1.596 -18.837 -2.358 1.00 89.81 89 ARG A N 1
ATOM 673 C CA . ARG A 1 89 ? 0.689 -17.696 -2.168 1.00 89.81 89 ARG A CA 1
ATOM 674 C C . ARG A 1 89 ? 0.173 -17.209 -3.513 1.00 89.81 89 ARG A C 1
ATOM 676 O O . ARG A 1 89 ? 0.815 -17.397 -4.544 1.00 89.81 89 ARG A O 1
ATOM 683 N N . VAL A 1 90 ? -0.975 -16.545 -3.490 1.00 92.44 90 VAL A N 1
ATOM 684 C CA . VAL A 1 90 ? -1.527 -15.824 -4.637 1.00 92.44 90 VAL A CA 1
ATOM 685 C C . VAL A 1 90 ? -1.486 -14.326 -4.368 1.00 92.44 90 VAL A C 1
ATOM 687 O O . VAL A 1 90 ? -1.667 -13.881 -3.233 1.00 92.44 90 VAL A O 1
ATOM 690 N N . ARG A 1 91 ? -1.265 -13.550 -5.430 1.00 92.56 91 ARG A N 1
ATOM 691 C CA . ARG A 1 91 ? -1.277 -12.089 -5.395 1.00 92.56 91 ARG A CA 1
ATOM 692 C C . ARG A 1 91 ? -2.509 -11.540 -6.091 1.00 92.56 91 ARG A C 1
ATOM 694 O O . ARG A 1 91 ? -2.891 -12.029 -7.153 1.00 92.56 91 ARG A O 1
ATOM 701 N N . ALA A 1 92 ? -3.096 -10.509 -5.502 1.00 94.56 92 ALA A N 1
ATOM 702 C CA . ALA A 1 92 ? -4.210 -9.783 -6.089 1.00 94.56 92 ALA A CA 1
ATOM 703 C C . ALA A 1 92 ? -4.124 -8.294 -5.754 1.00 94.56 92 ALA A C 1
ATOM 705 O O . ALA A 1 92 ? -3.567 -7.900 -4.728 1.00 94.56 92 ALA A O 1
ATOM 706 N N . SER A 1 93 ? -4.698 -7.481 -6.637 1.00 94.56 93 SER A N 1
ATOM 707 C CA . SER A 1 93 ? -4.813 -6.035 -6.479 1.00 94.56 93 SER A CA 1
ATOM 708 C C . SER A 1 93 ? -6.290 -5.671 -6.391 1.00 94.56 93 SER A C 1
ATOM 710 O O . SER A 1 93 ? -7.075 -6.060 -7.256 1.00 94.56 93 SER A O 1
ATOM 712 N N . PHE A 1 94 ? -6.657 -4.915 -5.365 1.00 95.19 94 PHE A N 1
ATOM 713 C CA . PHE A 1 94 ? -8.014 -4.454 -5.106 1.00 95.19 94 PHE A CA 1
ATOM 714 C C . PHE A 1 94 ? -8.062 -2.938 -5.245 1.00 95.19 94 PHE A C 1
ATOM 716 O O . PHE A 1 94 ? -7.170 -2.245 -4.764 1.00 95.19 94 PHE A O 1
ATOM 723 N N . ILE A 1 95 ? -9.081 -2.415 -5.920 1.00 94.19 95 ILE A N 1
ATOM 724 C CA . ILE A 1 95 ? -9.198 -0.978 -6.185 1.00 94.19 95 ILE A CA 1
ATOM 725 C C . ILE A 1 95 ? -10.197 -0.382 -5.198 1.00 94.19 95 ILE A C 1
ATOM 727 O O . ILE A 1 95 ? -11.357 -0.786 -5.186 1.00 94.19 95 ILE A O 1
ATOM 731 N N . LEU A 1 96 ? -9.750 0.600 -4.416 1.00 95.12 96 LEU A N 1
ATOM 732 C CA . LEU A 1 96 ? -10.611 1.523 -3.681 1.00 95.12 96 LEU A CA 1
ATOM 733 C C . LEU A 1 96 ? -10.783 2.773 -4.536 1.00 95.12 96 LEU A C 1
ATOM 735 O O . LEU A 1 96 ? -9.847 3.563 -4.684 1.00 95.12 96 LEU A O 1
ATOM 739 N N . ARG A 1 97 ? -11.962 2.954 -5.133 1.00 95.50 97 ARG A N 1
ATOM 740 C CA . ARG A 1 97 ? -12.213 4.136 -5.962 1.00 95.50 97 ARG A CA 1
ATOM 741 C C . ARG A 1 97 ? -12.320 5.369 -5.078 1.00 95.50 97 ARG A C 1
ATOM 743 O O . ARG A 1 97 ? -12.665 5.275 -3.902 1.00 95.50 97 ARG A O 1
ATOM 750 N N . GLN A 1 98 ? -12.107 6.541 -5.669 1.00 95.50 98 GLN A N 1
ATOM 751 C CA . GLN A 1 98 ? -12.294 7.810 -4.966 1.00 95.50 98 GLN A CA 1
ATOM 752 C C . GLN A 1 98 ? -13.689 7.901 -4.327 1.00 95.50 98 GLN A C 1
ATOM 754 O O . GLN A 1 98 ? -13.805 8.265 -3.162 1.00 95.50 98 GLN A O 1
ATOM 759 N N . SER A 1 99 ? -14.737 7.484 -5.046 1.00 95.69 99 SER A N 1
ATOM 760 C CA . SER A 1 99 ? -16.108 7.440 -4.520 1.00 95.69 99 SER A CA 1
ATOM 761 C C . SER A 1 99 ? -16.245 6.572 -3.272 1.00 95.69 99 SER A C 1
ATOM 763 O O . SER A 1 99 ? -16.956 6.941 -2.343 1.00 95.69 99 SER A O 1
ATOM 765 N N . ASP A 1 100 ? -15.569 5.424 -3.248 1.00 95.56 100 ASP A N 1
ATOM 766 C CA . ASP A 1 100 ? -15.635 4.471 -2.142 1.00 95.56 100 ASP A CA 1
ATOM 767 C C . ASP A 1 100 ? -14.912 5.046 -0.923 1.00 95.56 100 ASP A C 1
ATOM 769 O O . ASP A 1 100 ? -15.432 5.031 0.189 1.00 95.56 100 ASP A O 1
ATOM 773 N N . ILE A 1 101 ? -13.744 5.651 -1.149 1.00 95.75 101 ILE A N 1
ATOM 774 C CA . ILE A 1 101 ? -12.967 6.333 -0.113 1.00 95.75 101 ILE A CA 1
ATOM 775 C C . ILE A 1 101 ? -13.771 7.473 0.513 1.00 95.75 101 ILE A C 1
ATOM 777 O O . ILE A 1 101 ? -13.809 7.575 1.736 1.00 95.75 101 ILE A O 1
ATOM 781 N N . GLU A 1 102 ? -14.416 8.323 -0.288 1.00 95.62 102 GLU A N 1
ATOM 782 C CA . GLU A 1 102 ? -15.204 9.441 0.240 1.00 95.62 102 GLU A CA 1
ATOM 783 C C . GLU A 1 102 ? -16.427 8.959 1.033 1.00 95.62 102 GLU A C 1
ATOM 785 O O . GLU A 1 102 ? -16.696 9.476 2.118 1.00 95.62 102 GLU A O 1
ATOM 790 N N . LYS A 1 103 ? -17.117 7.905 0.574 1.00 95.62 103 LYS A N 1
ATOM 791 C CA . LYS A 1 103 ? -18.190 7.264 1.357 1.00 95.62 103 LYS A CA 1
ATOM 792 C C . LYS A 1 103 ? -17.685 6.767 2.712 1.00 95.62 103 LYS A C 1
ATOM 794 O O . LYS A 1 103 ? -18.279 7.075 3.743 1.00 95.62 103 LYS A O 1
ATOM 799 N N . LEU A 1 104 ? -16.564 6.047 2.721 1.00 95.62 104 LEU A N 1
ATOM 800 C CA . LEU A 1 104 ? -15.967 5.501 3.939 1.00 95.62 104 LEU A CA 1
ATOM 801 C C . LEU A 1 104 ? -15.484 6.605 4.898 1.00 95.62 104 LEU A C 1
ATOM 803 O O . LEU A 1 104 ? -15.668 6.487 6.110 1.00 95.62 104 LEU A O 1
ATOM 807 N N . LYS A 1 105 ? -14.922 7.708 4.381 1.00 95.75 105 LYS A N 1
ATOM 808 C CA . LYS A 1 105 ? -14.583 8.893 5.192 1.00 95.75 105 LYS A CA 1
ATOM 809 C C . LYS A 1 105 ? -15.819 9.486 5.854 1.00 95.75 105 LYS A C 1
ATOM 811 O O . LYS A 1 105 ? -15.795 9.744 7.055 1.00 95.75 105 LYS A O 1
ATOM 816 N N . ASN A 1 106 ? -16.892 9.674 5.089 1.00 95.00 106 ASN A N 1
ATOM 817 C CA . ASN A 1 106 ? -18.141 10.226 5.607 1.00 95.00 106 ASN A CA 1
ATOM 818 C C . ASN A 1 106 ? -18.747 9.329 6.689 1.00 95.00 106 ASN A C 1
ATOM 820 O O . ASN A 1 106 ? -19.235 9.840 7.696 1.00 95.00 106 ASN A O 1
ATOM 824 N N . LEU A 1 107 ? -18.661 8.005 6.532 1.00 94.75 107 LEU A N 1
ATOM 825 C CA . LEU A 1 107 ? -19.104 7.048 7.545 1.00 94.75 107 LEU A CA 1
ATOM 826 C C . LEU A 1 107 ? -18.314 7.193 8.858 1.00 94.75 107 LEU A C 1
ATOM 828 O O . LEU A 1 107 ? -18.915 7.251 9.931 1.00 94.75 107 LEU A O 1
ATOM 832 N N . ILE A 1 108 ? -16.986 7.336 8.785 1.00 95.44 108 ILE A N 1
ATOM 833 C CA . ILE A 1 108 ? -16.150 7.596 9.969 1.00 95.44 108 ILE A CA 1
ATOM 834 C C . ILE A 1 108 ? -16.540 8.920 10.627 1.00 95.44 108 ILE A C 1
ATOM 836 O O . ILE A 1 108 ? -16.783 8.954 11.831 1.00 95.44 108 ILE A O 1
ATOM 840 N N . LEU A 1 109 ? -16.619 10.003 9.850 1.00 95.00 109 LEU A N 1
ATOM 841 C CA . LEU A 1 109 ? -16.905 11.343 10.370 1.00 95.00 109 LEU A CA 1
ATOM 842 C C . LEU A 1 109 ? -18.314 11.450 10.963 1.00 95.00 109 LEU A C 1
ATOM 844 O O . LEU A 1 109 ? -18.503 12.149 11.953 1.00 95.00 109 LEU A O 1
ATOM 848 N N . SER A 1 110 ? -19.285 10.711 10.425 1.00 94.75 110 SER A N 1
ATOM 849 C CA . SER A 1 110 ? -20.641 10.648 10.985 1.00 94.75 110 SER A CA 1
ATOM 850 C C . SER A 1 110 ? -20.656 9.970 12.357 1.00 94.75 110 SER A C 1
ATOM 852 O O . SER A 1 110 ? -21.341 10.422 13.270 1.00 94.75 110 SER A O 1
ATOM 854 N N . ALA A 1 111 ? -19.876 8.899 12.529 1.00 94.62 111 ALA A N 1
ATOM 855 C CA . ALA A 1 111 ? -19.795 8.162 13.789 1.00 94.62 111 ALA A CA 1
ATOM 856 C C . ALA A 1 111 ? -18.833 8.796 14.814 1.00 94.62 111 ALA A C 1
ATOM 858 O O . ALA A 1 111 ? -18.955 8.551 16.020 1.00 94.62 111 ALA A O 1
ATOM 859 N N . ARG A 1 112 ? -17.850 9.575 14.349 1.00 93.62 112 ARG A N 1
ATOM 860 C CA . ARG A 1 112 ? -16.817 10.243 15.154 1.00 93.62 112 ARG A CA 1
ATOM 861 C C . ARG A 1 112 ? -16.536 11.660 14.620 1.00 93.62 112 ARG A C 1
ATOM 863 O O . ARG A 1 112 ? -15.471 11.895 14.044 1.00 93.62 112 ARG A O 1
ATOM 870 N N . PRO A 1 113 ? -17.432 12.635 14.863 1.00 89.19 113 PRO A N 1
ATOM 871 C CA . PRO A 1 113 ? -17.308 13.989 14.306 1.00 89.19 113 PRO A CA 1
ATOM 872 C C . PRO A 1 113 ? -16.047 14.743 14.747 1.00 89.19 113 PRO A C 1
ATOM 874 O O . PRO A 1 113 ? -15.575 15.637 14.053 1.00 89.19 113 PRO A O 1
ATOM 877 N N . ASN A 1 114 ? -15.478 14.364 15.894 1.00 85.56 114 ASN A N 1
ATOM 878 C CA . ASN A 1 114 ? -14.301 15.013 16.472 1.00 85.56 114 ASN A CA 1
ATOM 879 C C . ASN A 1 114 ? -12.969 14.505 15.887 1.00 85.56 114 ASN A C 1
ATOM 881 O O . ASN A 1 114 ? -11.906 15.002 16.268 1.00 85.56 114 ASN A O 1
ATOM 885 N N . LEU A 1 115 ? -12.985 13.513 14.986 1.00 83.00 115 LEU A N 1
ATOM 886 C CA . LEU A 1 115 ? -11.767 13.050 14.321 1.00 83.00 115 LEU A CA 1
ATOM 887 C C . LEU A 1 115 ? -11.279 14.100 13.318 1.00 83.00 115 LEU A C 1
ATOM 889 O O . LEU A 1 115 ? -11.766 14.203 12.198 1.00 83.00 115 LEU A O 1
ATOM 893 N N . VAL A 1 116 ? -10.252 14.846 13.724 1.00 75.69 116 VAL A N 1
ATOM 894 C CA . VAL A 1 116 ? -9.685 15.976 12.966 1.00 75.69 116 VAL A CA 1
ATOM 895 C C . VAL A 1 116 ? -9.116 15.558 11.604 1.00 75.69 116 VAL A C 1
ATOM 897 O O . VAL A 1 116 ? -9.107 16.352 10.666 1.00 75.69 116 VAL A O 1
ATOM 900 N N . ARG A 1 117 ? -8.612 14.323 11.467 1.00 80.75 117 ARG A N 1
ATOM 901 C CA . ARG A 1 117 ? -7.938 13.881 10.239 1.00 80.75 117 ARG A CA 1
ATOM 902 C C . ARG A 1 117 ? -8.218 12.424 9.897 1.00 80.75 117 ARG A C 1
ATOM 904 O O . ARG A 1 117 ? -7.611 11.516 10.457 1.00 80.75 117 ARG A O 1
ATOM 911 N N . VAL A 1 118 ? -9.042 12.219 8.874 1.00 91.19 118 VAL A N 1
ATOM 912 C CA . VAL A 1 118 ? -9.306 10.906 8.272 1.00 91.19 118 VAL A CA 1
ATOM 913 C C . VAL A 1 118 ? -8.622 10.842 6.907 1.00 91.19 118 VAL A C 1
ATOM 915 O O . VAL A 1 118 ? -9.173 11.227 5.876 1.00 91.19 118 VAL A O 1
ATOM 918 N N . SER A 1 119 ? -7.356 10.421 6.901 1.00 91.81 119 SER A N 1
ATOM 919 C CA . SER A 1 119 ? -6.595 1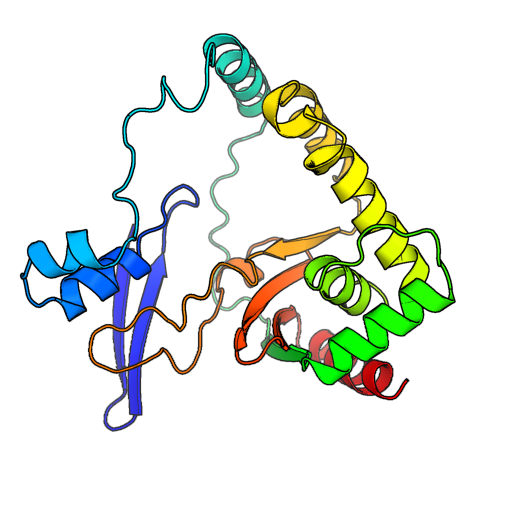0.310 5.652 1.00 91.81 119 SER A CA 1
ATOM 920 C C . SER A 1 119 ? -7.028 9.091 4.830 1.00 91.81 119 SER A C 1
ATOM 922 O O . SER A 1 119 ? -7.470 8.084 5.378 1.00 91.81 119 SER A O 1
ATOM 924 N N . THR A 1 120 ? -6.825 9.141 3.513 1.00 93.12 120 THR A N 1
ATOM 925 C CA . THR A 1 120 ? -7.052 8.004 2.603 1.00 93.12 120 THR A CA 1
ATOM 926 C C . THR A 1 120 ? -6.274 6.751 3.035 1.00 93.12 120 THR A C 1
ATOM 928 O O . THR A 1 120 ? -6.779 5.640 2.915 1.00 93.12 120 THR A O 1
ATOM 931 N N . PHE A 1 121 ? -5.074 6.925 3.605 1.00 92.38 121 PHE A N 1
ATOM 932 C CA . PHE A 1 121 ? -4.299 5.828 4.191 1.00 92.38 121 PHE A CA 1
ATOM 933 C C . PHE A 1 121 ? -5.022 5.183 5.379 1.00 92.38 121 PHE A C 1
ATOM 935 O O . PHE A 1 121 ? -5.136 3.964 5.418 1.00 92.38 121 PHE A O 1
ATOM 942 N N . VAL A 1 122 ? -5.536 5.989 6.318 1.00 93.44 122 VAL A N 1
ATOM 943 C CA . VAL A 1 122 ? -6.274 5.495 7.496 1.00 93.44 122 VAL A CA 1
ATOM 944 C C . VAL A 1 122 ? -7.502 4.704 7.056 1.00 93.44 122 VAL A C 1
ATOM 946 O O . VAL A 1 122 ? -7.717 3.603 7.550 1.00 93.44 122 VAL A O 1
ATOM 949 N N . VAL A 1 123 ? -8.257 5.227 6.086 1.00 94.69 123 VAL A N 1
ATOM 950 C CA . VAL A 1 123 ? -9.429 4.546 5.516 1.00 94.69 123 VAL A CA 1
ATOM 951 C C . VAL A 1 123 ? -9.039 3.199 4.920 1.00 94.69 123 VAL A C 1
ATOM 953 O O . VAL A 1 123 ? -9.617 2.185 5.289 1.00 94.69 123 VAL A O 1
ATOM 956 N N . ALA A 1 124 ? -8.040 3.166 4.036 1.00 94.88 124 ALA A N 1
ATOM 957 C CA . ALA A 1 124 ? -7.637 1.926 3.381 1.00 94.88 124 ALA A CA 1
ATOM 958 C C . ALA A 1 124 ? -7.075 0.898 4.372 1.00 94.88 124 ALA A C 1
ATOM 960 O O . ALA A 1 124 ? -7.429 -0.274 4.302 1.00 94.88 124 ALA A O 1
ATOM 961 N N . ALA A 1 125 ? -6.229 1.327 5.311 1.00 94.06 125 ALA A N 1
ATOM 962 C CA . ALA A 1 125 ? -5.656 0.447 6.322 1.00 94.06 125 ALA A CA 1
ATOM 963 C C . ALA A 1 125 ? -6.731 -0.126 7.254 1.00 94.06 125 ALA A C 1
ATOM 965 O O . ALA A 1 125 ? -6.746 -1.333 7.475 1.00 94.06 125 ALA A O 1
ATOM 966 N N . ALA A 1 126 ? -7.652 0.706 7.751 1.00 94.75 126 ALA A N 1
ATOM 967 C CA . ALA A 1 126 ? -8.755 0.251 8.594 1.00 94.75 126 ALA A CA 1
ATOM 968 C C . ALA A 1 126 ? -9.686 -0.704 7.836 1.00 94.75 126 ALA A C 1
ATOM 970 O O . ALA A 1 126 ? -10.004 -1.772 8.344 1.00 94.75 126 ALA A O 1
ATOM 971 N N . TYR A 1 127 ? -10.056 -0.356 6.599 1.00 95.31 127 TYR A N 1
ATOM 972 C CA . TYR A 1 127 ? -10.950 -1.165 5.769 1.00 95.31 127 TYR A CA 1
ATOM 973 C C . TYR A 1 127 ? -10.371 -2.549 5.452 1.00 95.31 127 TYR A C 1
ATOM 975 O O . TYR A 1 127 ? -11.085 -3.541 5.463 1.00 95.31 127 TYR A O 1
ATOM 983 N N . VAL A 1 128 ? -9.062 -2.637 5.197 1.00 94.50 128 VAL A N 1
ATOM 984 C CA . VAL A 1 128 ? -8.385 -3.922 4.951 1.00 94.50 128 VAL A CA 1
ATOM 985 C C . VAL A 1 128 ? -8.194 -4.722 6.241 1.00 94.50 128 VAL A C 1
ATOM 987 O O . VAL A 1 128 ? -8.195 -5.951 6.203 1.00 94.50 128 VAL A O 1
ATOM 990 N N . TRP A 1 129 ? -7.996 -4.048 7.377 1.00 92.38 129 TRP A N 1
ATOM 991 C CA . TRP A 1 129 ? -7.730 -4.705 8.656 1.00 92.38 129 TRP A CA 1
ATOM 992 C C . TRP A 1 129 ? -8.969 -5.394 9.231 1.00 92.38 129 TRP A C 1
ATOM 994 O O . TRP A 1 129 ? -8.841 -6.436 9.877 1.00 92.38 129 TRP A O 1
ATOM 1004 N N . THR A 1 130 ? -10.153 -4.813 9.040 1.00 87.94 130 THR A N 1
ATOM 1005 C CA . THR A 1 130 ? -11.369 -5.242 9.736 1.00 87.94 130 THR A CA 1
ATOM 1006 C C . THR A 1 130 ? -12.498 -5.618 8.794 1.00 87.94 130 THR A C 1
ATOM 1008 O O . THR A 1 130 ? -12.797 -4.874 7.868 1.00 87.94 130 THR A O 1
ATOM 1011 N N . GLU A 1 131 ? -13.193 -6.703 9.119 1.00 81.69 131 GLU A N 1
ATOM 1012 C CA . GLU A 1 131 ? -14.551 -6.961 8.629 1.00 81.69 131 GLU A CA 1
ATOM 1013 C C . GLU A 1 131 ? -15.555 -6.065 9.369 1.00 81.69 131 GLU A C 1
ATOM 1015 O O . GLU A 1 131 ? -16.208 -5.223 8.760 1.00 81.69 131 GLU A O 1
ATOM 1020 N N . ASP A 1 132 ? -15.561 -6.164 10.703 1.00 84.12 132 ASP A N 1
ATOM 1021 C CA . ASP A 1 132 ? -16.368 -5.350 11.612 1.00 84.12 132 ASP A CA 1
ATOM 1022 C C . ASP A 1 132 ? -15.503 -4.401 12.447 1.00 84.12 132 ASP A C 1
ATOM 1024 O O . ASP A 1 132 ? -14.364 -4.702 12.808 1.00 84.12 132 ASP A O 1
ATOM 1028 N N . GLY A 1 133 ? -16.062 -3.250 12.824 1.00 91.25 133 GLY A N 1
ATOM 1029 C CA . GLY A 1 133 ? -15.355 -2.275 13.662 1.00 91.25 133 GLY A CA 1
ATOM 1030 C C . GLY A 1 133 ? -14.463 -1.306 12.882 1.00 91.25 133 GLY A C 1
ATOM 1031 O O . GLY A 1 133 ? -13.586 -0.677 13.473 1.00 91.25 133 GLY A O 1
ATOM 1032 N N . PHE A 1 134 ? -14.723 -1.123 11.585 1.00 94.31 134 PHE A N 1
ATOM 1033 C CA . PHE A 1 134 ? -14.016 -0.186 10.705 1.00 94.31 134 PHE A CA 1
ATOM 1034 C C . PHE A 1 134 ? -13.815 1.214 11.315 1.00 94.31 134 PHE A C 1
ATOM 1036 O O . PHE A 1 134 ? -12.706 1.744 11.294 1.00 94.31 134 PHE A O 1
ATOM 1043 N N . VAL A 1 135 ? -14.857 1.801 11.919 1.00 95.00 135 VAL A N 1
ATOM 1044 C CA . VAL A 1 135 ? -14.769 3.129 12.559 1.00 95.00 135 VAL A CA 1
ATOM 1045 C C . VAL A 1 135 ? -13.788 3.124 13.733 1.00 95.00 135 VAL A C 1
ATOM 1047 O O . VAL A 1 135 ? -12.989 4.047 13.865 1.00 95.00 135 VAL A O 1
ATOM 1050 N N . VAL A 1 136 ? -13.816 2.075 14.560 1.00 95.31 136 VAL A N 1
ATOM 1051 C CA . VAL A 1 136 ? -12.923 1.932 15.720 1.00 95.31 136 VAL A CA 1
ATOM 1052 C C . VAL A 1 136 ? -11.480 1.735 15.258 1.00 95.31 136 VAL A C 1
ATOM 1054 O O . VAL A 1 136 ? -10.568 2.351 15.803 1.00 95.31 136 VAL A O 1
ATOM 1057 N N . ALA A 1 137 ? -11.263 0.930 14.216 1.00 94.88 137 ALA A N 1
ATOM 1058 C CA . ALA A 1 137 ? -9.942 0.753 13.622 1.00 94.88 137 ALA A CA 1
ATOM 1059 C C . ALA A 1 137 ? -9.405 2.062 13.023 1.00 94.88 137 ALA A C 1
ATOM 1061 O O . ALA A 1 137 ? -8.249 2.414 13.253 1.00 94.88 137 ALA A O 1
ATOM 1062 N N . ALA A 1 138 ? -10.240 2.816 12.304 1.00 95.31 138 ALA A N 1
ATOM 1063 C CA . ALA A 1 138 ? -9.858 4.107 11.740 1.00 95.31 138 ALA A CA 1
ATOM 1064 C C . ALA A 1 138 ? -9.514 5.136 12.827 1.00 95.31 138 ALA A C 1
ATOM 1066 O O . ALA A 1 138 ? -8.520 5.853 12.701 1.00 95.31 138 ALA A O 1
ATOM 1067 N N . GLU A 1 139 ? -10.297 5.180 13.907 1.00 94.88 139 GLU A N 1
ATOM 1068 C CA . GLU A 1 139 ? -10.034 6.010 15.084 1.00 94.88 139 GLU A CA 1
ATOM 1069 C C . GLU A 1 139 ? -8.693 5.648 15.738 1.00 94.88 139 GLU A C 1
ATOM 1071 O O . GLU A 1 139 ? -7.867 6.534 15.954 1.00 94.88 139 GLU A O 1
ATOM 1076 N N . ALA A 1 140 ? -8.429 4.359 15.972 1.00 93.56 140 ALA A N 1
ATOM 1077 C CA . ALA A 1 140 ? -7.184 3.895 16.582 1.00 93.56 140 ALA A CA 1
ATOM 1078 C C . ALA A 1 140 ? -5.950 4.209 15.715 1.00 93.56 140 ALA A C 1
ATOM 1080 O O . ALA A 1 140 ? -4.972 4.774 16.204 1.00 93.56 140 ALA A O 1
ATOM 1081 N N . ILE A 1 141 ? -6.001 3.899 14.413 1.00 92.69 141 ILE A N 1
ATOM 1082 C CA . ILE A 1 141 ? -4.889 4.161 13.482 1.00 92.69 141 ILE A CA 1
ATOM 1083 C C . ILE A 1 141 ? -4.657 5.672 13.342 1.00 92.69 141 ILE A C 1
ATOM 1085 O O . ILE A 1 141 ? -3.520 6.140 13.413 1.00 92.69 141 ILE A O 1
ATOM 1089 N N . GLY A 1 142 ? -5.728 6.446 13.147 1.00 92.00 142 GLY A N 1
ATOM 1090 C CA . GLY A 1 142 ? -5.651 7.898 13.001 1.00 92.00 142 GLY A CA 1
ATOM 1091 C C . GLY A 1 142 ? -5.143 8.593 14.265 1.00 92.00 142 GLY A C 1
ATOM 1092 O O . GLY A 1 142 ? -4.314 9.499 14.167 1.00 92.00 142 GLY A O 1
ATOM 1093 N N . GLY A 1 143 ? -5.591 8.143 15.440 1.00 90.50 143 GLY A N 1
ATOM 1094 C CA . GLY A 1 143 ? -5.145 8.637 16.742 1.00 90.50 143 GLY A CA 1
ATOM 1095 C C . GLY A 1 143 ? -3.656 8.397 16.976 1.00 90.50 143 GLY A C 1
ATOM 1096 O O . GLY A 1 143 ? -2.939 9.330 17.334 1.00 90.50 143 GLY A O 1
ATOM 1097 N N . GLU A 1 144 ? -3.169 7.191 16.676 1.00 87.81 144 GLU A N 1
ATOM 1098 C CA . GLU A 1 144 ? -1.749 6.846 16.795 1.00 87.81 144 GLU A CA 1
ATOM 1099 C C . GLU A 1 144 ? -0.879 7.692 15.853 1.00 87.81 144 GLU A C 1
ATOM 1101 O O . GLU A 1 144 ? 0.131 8.265 16.265 1.00 87.81 144 GLU A O 1
ATOM 1106 N N . MET A 1 145 ? -1.294 7.839 14.587 1.00 86.81 145 MET A N 1
ATOM 1107 C CA . MET A 1 145 ? -0.594 8.701 13.628 1.00 86.81 145 MET A CA 1
ATOM 1108 C C . MET A 1 145 ? -0.560 10.152 14.101 1.00 86.81 145 MET A C 1
ATOM 1110 O O . MET A 1 145 ? 0.473 10.810 14.002 1.00 86.81 145 MET A O 1
ATOM 1114 N N . ARG A 1 146 ? -1.673 10.663 14.630 1.00 85.44 146 ARG A N 1
ATOM 1115 C CA . ARG A 1 146 ? -1.731 12.021 15.164 1.00 85.44 146 ARG A CA 1
ATOM 1116 C C . ARG A 1 146 ? -0.777 12.198 16.337 1.00 85.44 146 ARG A C 1
ATOM 1118 O O . ARG A 1 146 ? 0.061 13.092 16.279 1.00 85.44 146 ARG A O 1
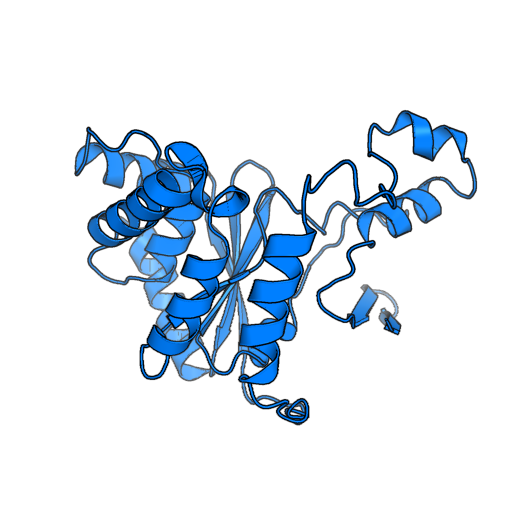ATOM 1125 N N . SER A 1 147 ? -0.854 11.317 17.331 1.00 83.88 147 SER A N 1
ATOM 1126 C CA . SER A 1 147 ? -0.011 11.380 18.525 1.00 83.88 147 SER A CA 1
ATOM 1127 C C . SER A 1 147 ? 1.478 11.300 18.194 1.00 83.88 147 SER A C 1
ATOM 1129 O O . SER A 1 147 ? 2.266 12.023 18.792 1.00 83.88 147 SER A O 1
ATOM 1131 N N . LYS A 1 148 ? 1.878 10.434 17.253 1.00 78.12 148 LYS A N 1
ATOM 1132 C CA . LYS A 1 148 ? 3.298 10.138 16.998 1.00 78.12 148 LYS A CA 1
ATOM 1133 C C . LYS A 1 148 ? 3.940 10.923 15.857 1.00 78.12 148 LYS A C 1
ATOM 1135 O O . LYS A 1 148 ? 5.165 10.997 15.803 1.00 78.12 148 LYS A O 1
ATOM 1140 N N . ILE A 1 149 ? 3.142 11.436 14.917 1.00 78.62 149 ILE A N 1
ATOM 1141 C CA . ILE A 1 149 ? 3.640 12.057 13.677 1.00 78.62 149 ILE A CA 1
ATOM 1142 C C . ILE A 1 149 ? 3.245 13.532 13.572 1.00 78.62 149 ILE A C 1
ATOM 1144 O O . ILE A 1 149 ? 4.034 14.320 13.060 1.00 78.62 149 ILE A O 1
ATOM 1148 N N . TYR A 1 150 ? 2.022 13.905 13.965 1.00 77.88 150 TYR A N 1
ATOM 1149 C CA . TYR A 1 150 ? 1.512 15.265 13.733 1.00 77.88 150 TYR A CA 1
ATOM 1150 C C . TYR A 1 150 ? 1.649 16.174 14.952 1.00 77.88 150 TYR A C 1
ATOM 1152 O O . TYR A 1 150 ? 2.116 17.300 14.811 1.00 77.88 150 TYR A O 1
ATOM 1160 N N . ASP A 1 151 ? 1.243 15.686 16.121 1.00 77.38 151 ASP A N 1
ATOM 1161 C CA . ASP A 1 151 ? 1.248 16.461 17.364 1.00 77.38 151 ASP A CA 1
ATOM 1162 C C . ASP A 1 151 ? 2.527 16.183 18.172 1.00 77.38 151 ASP A C 1
ATOM 1164 O O . ASP A 1 151 ? 3.036 17.052 18.880 1.00 77.38 151 ASP A O 1
ATOM 1168 N N . GLY A 1 152 ? 3.059 14.966 18.053 1.00 63.31 152 GLY A N 1
ATOM 1169 C CA . GLY A 1 152 ? 4.336 14.568 18.624 1.00 63.31 152 GLY A CA 1
ATOM 1170 C C . GLY A 1 152 ? 5.484 14.746 17.639 1.00 63.31 152 GLY A C 1
ATOM 1171 O O . GLY A 1 152 ? 5.332 14.567 16.436 1.00 63.31 152 GLY A O 1
ATOM 1172 N N . ASP A 1 153 ? 6.667 15.019 18.179 1.00 61.28 153 ASP A N 1
ATOM 1173 C CA . ASP A 1 153 ? 7.927 14.996 17.431 1.00 61.28 153 ASP A CA 1
ATOM 1174 C C . ASP A 1 153 ? 8.722 13.718 17.758 1.00 61.28 153 ASP A C 1
ATOM 1176 O O . ASP A 1 153 ? 9.942 13.671 17.667 1.00 61.28 153 ASP A O 1
ATOM 1180 N N . GLU A 1 154 ? 8.027 12.669 18.215 1.00 57.72 154 GLU A N 1
ATOM 1181 C CA . GLU A 1 154 ? 8.611 11.430 18.747 1.00 57.72 154 GLU A CA 1
ATOM 1182 C C . GLU A 1 154 ? 9.502 10.727 17.711 1.00 57.72 154 GLU A C 1
ATOM 1184 O O . GLU A 1 154 ? 10.535 10.155 18.059 1.00 57.72 154 GLU A O 1
ATOM 1189 N N . PHE A 1 155 ? 9.149 10.840 16.424 1.00 54.59 155 PHE A N 1
ATOM 1190 C CA . PHE A 1 155 ? 9.947 10.309 15.319 1.00 54.59 155 PHE A CA 1
ATOM 1191 C C . PHE A 1 155 ? 11.345 10.944 15.230 1.00 54.59 155 PHE A C 1
ATOM 1193 O O . PHE A 1 155 ? 12.297 10.239 14.900 1.00 54.59 155 PHE A O 1
ATOM 1200 N N . LEU A 1 156 ? 11.475 12.242 15.530 1.00 55.47 156 LEU A N 1
ATOM 1201 C CA . LEU A 1 156 ? 12.745 12.976 15.470 1.00 55.47 156 LEU A CA 1
ATOM 1202 C C . LEU A 1 156 ? 13.416 13.115 16.845 1.00 55.47 156 LEU A C 1
ATOM 1204 O O . LEU A 1 156 ? 14.641 13.164 16.923 1.00 55.47 156 LEU A O 1
ATOM 1208 N N . LYS A 1 157 ? 12.639 13.151 17.933 1.00 56.09 157 LYS A N 1
ATOM 1209 C CA . LYS A 1 157 ? 13.121 13.434 19.293 1.00 56.09 157 LYS A CA 1
ATOM 1210 C C . LYS A 1 157 ? 13.379 12.198 20.158 1.00 56.09 157 LYS A C 1
ATOM 1212 O O . LYS A 1 157 ? 14.143 12.313 21.116 1.00 56.09 157 LYS A O 1
ATOM 1217 N N . SER A 1 158 ? 12.755 11.044 19.891 1.00 60.06 158 SER A N 1
ATOM 1218 C CA . SER A 1 158 ? 12.932 9.839 20.732 1.00 60.06 158 SER A CA 1
ATOM 1219 C C . SER A 1 158 ? 12.899 8.502 19.962 1.00 60.06 158 SER A C 1
ATOM 1221 O O . SER A 1 158 ? 12.054 7.643 20.236 1.00 60.06 158 SER A O 1
ATOM 1223 N N . PRO A 1 159 ? 13.826 8.264 19.015 1.00 57.78 159 PRO A N 1
ATOM 1224 C CA . PRO A 1 159 ? 13.905 7.011 18.253 1.00 57.78 159 PRO A CA 1
ATOM 1225 C C . PRO A 1 159 ? 14.105 5.754 19.114 1.00 57.78 159 PRO A C 1
ATOM 1227 O O . PRO A 1 159 ? 13.645 4.674 18.730 1.00 57.78 159 PRO A O 1
ATOM 1230 N N . GLU A 1 160 ? 14.729 5.892 20.289 1.00 59.53 160 GLU A N 1
ATOM 1231 C CA . GLU A 1 160 ? 14.891 4.846 21.308 1.00 59.53 160 GLU A CA 1
ATOM 1232 C C . GLU A 1 160 ? 13.575 4.139 21.654 1.00 59.53 160 GLU A C 1
ATOM 1234 O O . GLU A 1 160 ? 13.535 2.909 21.764 1.00 59.53 160 GLU A O 1
ATOM 1239 N N . ASN A 1 161 ? 12.482 4.896 21.760 1.00 62.28 161 ASN A N 1
ATOM 1240 C CA . ASN A 1 161 ? 11.182 4.358 22.142 1.00 62.28 161 ASN A CA 1
ATOM 1241 C C . ASN A 1 161 ? 10.598 3.465 21.044 1.00 62.28 161 ASN A C 1
ATOM 1243 O O . ASN A 1 161 ? 9.947 2.473 21.339 1.00 62.28 161 ASN A O 1
ATOM 1247 N N . ARG A 1 162 ? 10.876 3.734 19.763 1.00 62.53 162 ARG A N 1
ATOM 1248 C CA . ARG A 1 162 ? 10.341 2.911 18.661 1.00 62.53 162 ARG A CA 1
ATOM 1249 C C . ARG A 1 162 ? 10.970 1.528 18.619 1.00 62.53 162 ARG A C 1
ATOM 1251 O O . ARG A 1 162 ? 10.298 0.542 18.321 1.00 62.53 162 ARG A O 1
ATOM 1258 N N . LEU A 1 163 ? 12.264 1.461 18.907 1.00 62.81 163 LEU A N 1
ATOM 1259 C CA . LEU A 1 163 ? 13.019 0.216 18.901 1.00 62.81 163 LEU A CA 1
ATOM 1260 C C . LEU A 1 163 ? 12.604 -0.719 20.042 1.00 62.81 163 LEU A C 1
ATOM 1262 O O . LEU A 1 163 ? 12.618 -1.935 19.860 1.00 62.81 163 LEU A O 1
ATOM 1266 N N . SER A 1 164 ? 12.183 -0.167 21.183 1.00 64.38 164 SER A N 1
ATOM 1267 C CA . SER A 1 164 ? 11.680 -0.949 22.317 1.00 64.38 164 SER A CA 1
ATOM 1268 C C . SER A 1 164 ? 10.251 -1.479 22.112 1.00 64.38 164 SER A C 1
ATOM 1270 O O . SER A 1 164 ? 9.863 -2.446 22.771 1.00 64.38 164 SER A O 1
ATOM 1272 N N . GLU A 1 165 ? 9.486 -0.934 21.157 1.00 67.00 165 GLU A N 1
ATOM 1273 C CA . GLU A 1 165 ? 8.170 -1.467 20.762 1.00 67.00 165 GLU A CA 1
ATOM 1274 C C . GLU A 1 165 ? 8.272 -2.706 19.856 1.00 67.00 165 GLU A C 1
ATOM 1276 O O . GLU A 1 165 ? 7.390 -3.566 19.877 1.00 67.00 165 GLU A O 1
ATOM 1281 N N . VAL A 1 166 ? 9.350 -2.853 19.073 1.00 65.19 166 VAL A N 1
ATOM 1282 C CA . VAL A 1 166 ? 9.503 -3.968 18.114 1.00 65.19 166 VAL A CA 1
ATOM 1283 C C . VAL A 1 166 ? 9.441 -5.349 18.795 1.00 65.19 166 VAL A C 1
ATOM 1285 O O . VAL A 1 166 ? 8.717 -6.215 18.291 1.00 65.19 166 VAL A O 1
ATOM 1288 N N . PRO A 1 167 ? 10.107 -5.589 19.946 1.00 67.25 167 PRO A N 1
ATOM 1289 C CA . PRO A 1 167 ? 9.956 -6.834 20.697 1.00 67.25 167 PRO A CA 1
ATOM 1290 C C . PRO A 1 167 ? 8.525 -7.104 21.179 1.00 67.25 167 PRO A C 1
ATOM 1292 O O . PRO A 1 167 ? 8.126 -8.267 21.239 1.00 67.25 167 PRO A O 1
ATOM 1295 N N . LYS A 1 168 ? 7.734 -6.062 21.483 1.00 69.62 168 LYS A N 1
ATOM 1296 C CA . LYS A 1 168 ? 6.351 -6.210 21.979 1.00 69.62 168 LYS A CA 1
ATOM 1297 C C . LYS A 1 168 ? 5.391 -6.738 20.913 1.00 69.62 168 LYS A C 1
ATOM 1299 O O . LYS A 1 168 ? 4.348 -7.290 21.240 1.00 69.62 168 LYS A O 1
ATOM 1304 N N . LEU A 1 169 ? 5.763 -6.633 19.637 1.00 69.19 169 LEU A N 1
ATOM 1305 C CA . LEU A 1 169 ? 4.997 -7.194 18.522 1.00 69.19 169 LEU A CA 1
ATOM 1306 C C . LEU A 1 169 ? 5.198 -8.711 18.359 1.00 69.19 169 LEU A C 1
ATOM 1308 O O . LEU A 1 169 ? 4.579 -9.327 17.487 1.00 69.19 169 LEU A O 1
ATOM 1312 N N . LYS A 1 170 ? 6.069 -9.341 19.158 1.00 69.62 170 LYS A N 1
ATOM 1313 C CA . LYS A 1 170 ? 6.297 -10.788 19.108 1.00 69.62 170 LYS A CA 1
ATOM 1314 C C . LYS A 1 170 ? 5.060 -11.532 19.618 1.00 69.62 170 LYS A C 1
ATOM 1316 O O . LYS A 1 170 ? 4.612 -11.314 20.733 1.00 69.62 170 LYS A O 1
ATOM 1321 N N . GLY A 1 171 ? 4.530 -12.441 18.800 1.00 71.62 171 GLY A N 1
ATOM 1322 C CA . GLY A 1 171 ? 3.337 -13.229 19.137 1.00 71.62 171 GLY A CA 1
ATOM 1323 C C . GLY A 1 171 ? 2.006 -12.506 18.902 1.00 71.62 171 GLY A C 1
ATOM 1324 O O . GLY A 1 171 ? 0.956 -13.127 19.032 1.00 71.62 171 GLY A O 1
ATOM 1325 N N . VAL A 1 172 ? 2.033 -11.233 18.494 1.00 80.00 172 VAL A N 1
ATOM 1326 C CA . VAL A 1 172 ? 0.837 -10.475 18.107 1.00 80.00 172 VAL A CA 1
ATOM 1327 C C . VAL A 1 172 ? 0.588 -10.647 16.607 1.00 80.00 172 VAL A C 1
ATOM 1329 O O . VAL A 1 172 ? 1.525 -10.641 15.804 1.00 80.00 172 VAL A O 1
ATOM 1332 N N . ARG A 1 173 ? -0.680 -10.794 16.202 1.00 82.06 173 ARG A N 1
ATOM 1333 C CA . ARG A 1 173 ? -1.058 -10.766 14.781 1.00 82.06 173 ARG A CA 1
ATOM 1334 C C . ARG A 1 173 ? -0.956 -9.336 14.263 1.00 82.06 173 ARG A C 1
ATOM 1336 O O . ARG A 1 173 ? -1.608 -8.443 14.790 1.00 82.06 173 ARG A O 1
ATOM 1343 N N . VAL A 1 174 ? -0.149 -9.135 13.226 1.00 84.06 174 VAL A N 1
ATOM 1344 C CA . VAL A 1 174 ? 0.121 -7.813 12.651 1.00 84.06 174 VAL A CA 1
ATOM 1345 C C . VAL A 1 174 ? -0.149 -7.845 11.151 1.00 84.06 174 VAL A C 1
ATOM 1347 O O . VAL A 1 174 ? 0.321 -8.754 10.462 1.00 84.06 174 VAL A O 1
ATOM 1350 N N . LEU A 1 175 ? -0.861 -6.831 10.659 1.00 88.19 175 LEU A N 1
ATOM 1351 C CA . LEU A 1 175 ? -0.896 -6.462 9.247 1.00 88.19 175 LEU A CA 1
ATOM 1352 C C . LEU A 1 175 ? 0.081 -5.301 9.018 1.00 88.19 175 LEU A C 1
ATOM 1354 O O . LEU A 1 175 ? 0.046 -4.289 9.715 1.00 88.19 175 LEU A O 1
ATOM 1358 N N . VAL A 1 176 ? 0.981 -5.465 8.054 1.00 87.88 176 VAL A N 1
ATOM 1359 C CA . VAL A 1 176 ? 1.997 -4.466 7.705 1.00 87.88 176 VAL A CA 1
ATOM 1360 C C . VAL A 1 176 ? 1.605 -3.784 6.400 1.00 87.88 176 VAL A C 1
ATOM 1362 O O . VAL A 1 176 ? 1.489 -4.442 5.369 1.00 87.88 176 VAL A O 1
ATOM 1365 N N . ALA A 1 177 ? 1.435 -2.465 6.428 1.00 89.56 177 ALA A N 1
ATOM 1366 C CA . ALA A 1 177 ? 1.239 -1.671 5.221 1.00 89.56 177 ALA A CA 1
ATOM 1367 C C . ALA A 1 177 ? 2.589 -1.203 4.662 1.00 89.56 177 ALA A C 1
ATOM 1369 O O . ALA A 1 177 ? 3.396 -0.607 5.371 1.00 89.56 177 ALA A O 1
ATOM 1370 N N . SER A 1 178 ? 2.820 -1.478 3.383 1.00 87.31 178 SER A N 1
ATOM 1371 C CA . SER A 1 178 ? 3.972 -1.027 2.602 1.00 87.31 178 SER A CA 1
ATOM 1372 C C . SER A 1 178 ? 3.519 -0.088 1.485 1.00 87.31 178 SER A C 1
ATOM 1374 O O . SER A 1 178 ? 2.372 -0.138 1.048 1.00 87.31 178 SER A O 1
ATOM 1376 N N . GLY A 1 179 ? 4.425 0.742 0.976 1.00 84.38 179 GLY A N 1
ATOM 1377 C CA . GLY A 1 179 ? 4.099 1.709 -0.074 1.00 84.38 179 GLY A CA 1
ATOM 1378 C C . GLY A 1 179 ? 3.390 2.960 0.450 1.00 84.38 179 GLY A C 1
ATOM 1379 O O . GLY A 1 179 ? 3.195 3.145 1.652 1.00 84.38 179 GLY A O 1
ATOM 1380 N N . SER A 1 180 ? 3.067 3.866 -0.467 1.00 81.75 180 SER A N 1
ATOM 1381 C CA . SER A 1 180 ? 2.412 5.132 -0.162 1.00 81.75 180 SER A CA 1
ATOM 1382 C C . SER A 1 180 ? 1.623 5.615 -1.377 1.00 81.75 180 SER A C 1
ATOM 1384 O O . SER A 1 180 ? 2.143 5.552 -2.489 1.00 81.75 180 SER A O 1
ATOM 1386 N N . PRO A 1 181 ? 0.431 6.210 -1.190 1.00 78.38 181 PRO A N 1
ATOM 1387 C CA . PRO A 1 181 ? -0.276 6.915 -2.262 1.00 78.38 181 PRO A CA 1
ATOM 1388 C C . PRO A 1 181 ? 0.542 8.050 -2.893 1.00 78.38 181 PRO A C 1
ATOM 1390 O O . PRO A 1 181 ? 0.270 8.461 -4.011 1.00 78.38 181 PRO A O 1
ATOM 1393 N N . LYS A 1 182 ? 1.537 8.579 -2.168 1.00 80.44 182 LYS A N 1
ATOM 1394 C CA . LYS A 1 182 ? 2.448 9.619 -2.668 1.00 80.44 182 LYS A CA 1
ATOM 1395 C C . LYS A 1 182 ? 3.621 9.060 -3.474 1.00 80.44 182 LYS A C 1
ATOM 1397 O O . LYS A 1 182 ? 4.396 9.832 -4.024 1.00 80.44 182 LYS A O 1
ATOM 1402 N N . PHE A 1 183 ? 3.801 7.743 -3.476 1.00 76.56 183 PHE A N 1
ATOM 1403 C CA . PHE A 1 183 ? 4.902 7.080 -4.153 1.00 76.56 183 PHE A CA 1
ATOM 1404 C C . PHE A 1 183 ? 4.340 6.148 -5.219 1.00 76.56 183 PHE A C 1
ATOM 1406 O O . PHE A 1 183 ? 4.144 4.955 -4.983 1.00 76.56 183 PHE A O 1
ATOM 1413 N N . ASP A 1 184 ? 4.050 6.721 -6.384 1.00 82.06 184 ASP A N 1
ATOM 1414 C CA . ASP A 1 184 ? 3.572 5.965 -7.530 1.00 82.06 184 ASP A CA 1
ATOM 1415 C C . ASP A 1 184 ? 4.733 5.596 -8.457 1.00 82.06 184 ASP A C 1
ATOM 1417 O O . ASP A 1 184 ? 5.398 6.459 -9.024 1.00 82.06 184 ASP A O 1
ATOM 1421 N N . LEU A 1 185 ? 5.004 4.297 -8.576 1.00 83.88 185 LEU A N 1
ATOM 1422 C CA . LEU A 1 185 ? 6.024 3.771 -9.482 1.00 83.88 185 LEU A CA 1
ATOM 1423 C C . LEU A 1 185 ? 5.500 3.592 -10.911 1.00 83.88 185 LEU A C 1
ATOM 1425 O O . LEU A 1 185 ? 6.304 3.324 -11.799 1.00 83.88 185 LEU A O 1
ATOM 1429 N N . THR A 1 186 ? 4.192 3.731 -11.148 1.00 84.31 186 THR A N 1
ATOM 1430 C CA . THR A 1 186 ? 3.628 3.670 -12.505 1.00 84.31 186 THR A CA 1
ATOM 1431 C C . THR A 1 186 ? 4.069 4.860 -13.357 1.00 84.31 186 THR A C 1
ATOM 1433 O O . THR A 1 186 ? 4.325 4.686 -14.545 1.00 84.31 186 THR A O 1
ATOM 1436 N N . GLU A 1 187 ? 4.295 6.014 -12.723 1.00 84.25 187 GLU A N 1
ATOM 1437 C CA . GLU A 1 187 ? 4.815 7.252 -13.323 1.00 84.25 187 GLU A CA 1
ATOM 1438 C C . GLU A 1 187 ? 6.262 7.134 -13.845 1.00 84.25 187 GLU A C 1
ATOM 1440 O O . GLU A 1 187 ? 6.753 8.039 -14.521 1.00 84.25 187 GLU A O 1
ATOM 1445 N N . ALA A 1 188 ? 6.977 6.051 -13.519 1.00 86.75 188 ALA A N 1
ATOM 1446 C CA . ALA A 1 188 ? 8.335 5.814 -13.999 1.00 86.75 188 ALA A CA 1
ATOM 1447 C C . ALA A 1 188 ? 8.329 5.469 -15.502 1.00 86.75 188 ALA A C 1
ATOM 1449 O O . ALA A 1 188 ? 8.360 4.303 -15.894 1.00 86.75 188 ALA A O 1
ATOM 1450 N N . ASP A 1 189 ? 8.291 6.502 -16.342 1.00 89.44 189 ASP A N 1
ATOM 1451 C CA . ASP A 1 189 ? 8.235 6.390 -17.800 1.00 89.44 189 ASP A CA 1
ATOM 1452 C C . ASP A 1 189 ? 9.635 6.315 -18.429 1.00 89.44 189 ASP A C 1
ATOM 1454 O O . ASP A 1 189 ? 10.358 7.307 -18.519 1.00 89.44 189 ASP A O 1
ATOM 1458 N N . PHE A 1 190 ? 9.983 5.128 -18.922 1.00 89.69 190 PHE A N 1
ATOM 1459 C CA . PHE A 1 190 ? 11.219 4.827 -19.656 1.00 89.69 190 PHE A CA 1
ATOM 1460 C C . PHE A 1 190 ? 11.085 5.059 -21.176 1.00 89.69 190 PHE A C 1
ATOM 1462 O O . PHE A 1 190 ? 11.669 4.330 -21.973 1.00 89.69 190 PHE A O 1
ATOM 1469 N N . ARG A 1 191 ? 10.264 6.029 -21.605 1.00 89.50 191 ARG A N 1
ATOM 1470 C CA . ARG A 1 191 ? 9.870 6.286 -23.012 1.00 89.50 191 ARG A CA 1
ATOM 1471 C C . ARG A 1 191 ? 8.944 5.233 -23.623 1.00 89.50 191 ARG A C 1
ATOM 1473 O O . ARG A 1 191 ? 8.668 5.277 -24.821 1.00 89.50 191 ARG A O 1
ATOM 1480 N N . TRP A 1 192 ? 8.443 4.309 -22.810 1.00 89.56 192 TRP A N 1
ATOM 1481 C CA . TRP A 1 192 ? 7.432 3.325 -23.209 1.00 89.56 192 TRP A CA 1
ATOM 1482 C C . TRP A 1 192 ? 6.039 3.667 -22.667 1.00 89.56 192 TRP A C 1
ATOM 1484 O O . TRP A 1 192 ? 5.100 2.905 -22.891 1.00 89.56 192 TRP A O 1
ATOM 1494 N N . GLY A 1 193 ? 5.904 4.807 -21.983 1.00 89.94 193 GLY A N 1
ATOM 1495 C CA . GLY A 1 193 ? 4.710 5.189 -21.244 1.00 89.94 193 GLY A CA 1
ATOM 1496 C C . GLY A 1 193 ? 4.722 4.663 -19.809 1.00 89.94 193 GLY A C 1
ATOM 1497 O O . GLY A 1 193 ? 5.685 4.044 -19.350 1.00 89.94 193 GLY A O 1
ATOM 1498 N N . GLU A 1 194 ? 3.631 4.931 -19.095 1.00 88.94 194 GLU A N 1
ATOM 1499 C CA . GLU A 1 194 ? 3.441 4.496 -17.711 1.00 88.94 194 GLU A CA 1
ATOM 1500 C C . GLU A 1 194 ? 3.382 2.970 -17.588 1.00 88.94 194 GLU A C 1
ATOM 1502 O O . GLU A 1 194 ? 2.868 2.253 -18.458 1.00 88.94 194 GLU A O 1
ATOM 1507 N N . ALA A 1 195 ? 3.881 2.452 -16.465 1.00 89.81 195 ALA A N 1
ATOM 1508 C CA . ALA A 1 195 ? 3.835 1.023 -16.213 1.00 89.81 195 ALA A CA 1
ATOM 1509 C C . ALA A 1 195 ? 2.384 0.558 -16.036 1.00 89.81 195 ALA A C 1
ATOM 1511 O O . ALA A 1 195 ? 1.672 0.989 -15.132 1.00 89.81 195 ALA A O 1
ATOM 1512 N N . ARG A 1 196 ? 1.967 -0.426 -16.841 1.00 89.06 196 ARG A N 1
ATOM 1513 C CA . ARG A 1 196 ? 0.620 -1.013 -16.752 1.00 89.06 196 ARG A CA 1
ATOM 1514 C C . ARG A 1 196 ? 0.334 -1.670 -15.394 1.00 89.06 196 ARG A C 1
ATOM 1516 O O . ARG A 1 196 ? -0.827 -1.799 -15.009 1.00 89.06 196 ARG A O 1
ATOM 1523 N N . LYS A 1 197 ? 1.367 -2.169 -14.706 1.00 88.94 197 LYS A N 1
ATOM 1524 C CA . LYS A 1 197 ? 1.240 -2.832 -13.404 1.00 88.94 197 LYS A CA 1
ATOM 1525 C C . LYS A 1 197 ? 2.539 -2.741 -12.610 1.00 88.94 197 LYS A C 1
ATOM 1527 O O . LYS A 1 197 ? 3.611 -2.967 -13.163 1.00 88.94 197 LYS A O 1
ATOM 1532 N N . VAL A 1 198 ? 2.415 -2.498 -11.308 1.00 88.56 198 VAL A N 1
ATOM 1533 C CA . VAL A 1 198 ? 3.504 -2.578 -10.328 1.00 88.56 198 VAL A CA 1
ATOM 1534 C C . VAL A 1 198 ? 3.159 -3.664 -9.316 1.00 88.56 198 VAL A C 1
ATOM 1536 O O . VAL A 1 198 ? 2.026 -3.745 -8.845 1.00 88.56 198 VAL A O 1
ATOM 1539 N N . GLU A 1 199 ? 4.131 -4.512 -8.998 1.00 89.56 199 GLU A N 1
ATOM 1540 C CA . GLU A 1 199 ? 3.955 -5.666 -8.121 1.00 89.56 199 GLU A CA 1
ATOM 1541 C C . GLU A 1 199 ? 5.046 -5.681 -7.046 1.00 89.56 199 GLU A C 1
ATOM 1543 O O . GLU A 1 199 ? 6.238 -5.624 -7.351 1.00 89.56 199 GLU A O 1
ATOM 1548 N N . VAL A 1 200 ? 4.646 -5.772 -5.776 1.00 87.69 200 VAL A N 1
ATOM 1549 C CA . VAL A 1 200 ? 5.571 -5.758 -4.633 1.00 87.69 200 VAL A CA 1
ATOM 1550 C C . VAL A 1 200 ? 5.865 -7.193 -4.202 1.00 87.69 200 VAL A C 1
ATOM 1552 O O . VAL A 1 200 ? 5.083 -7.824 -3.493 1.00 87.69 200 VAL A O 1
ATOM 1555 N N . MET A 1 201 ? 7.008 -7.726 -4.644 1.00 86.44 201 MET A N 1
ATOM 1556 C CA . MET A 1 201 ? 7.373 -9.133 -4.410 1.00 86.44 201 MET A CA 1
ATOM 1557 C C . MET A 1 201 ? 7.656 -9.468 -2.947 1.00 86.44 201 MET A C 1
ATOM 1559 O O . MET A 1 201 ? 7.361 -10.576 -2.503 1.00 86.44 201 MET A O 1
ATOM 1563 N N . SER A 1 202 ? 8.162 -8.502 -2.182 1.00 82.38 202 SER A N 1
ATOM 1564 C CA . SER A 1 202 ? 8.499 -8.675 -0.766 1.00 82.38 202 SER A CA 1
ATOM 1565 C C . SER A 1 202 ? 7.286 -8.905 0.138 1.00 82.38 202 SER A C 1
ATOM 1567 O O . SER A 1 202 ? 7.467 -9.307 1.284 1.00 82.38 202 SER A O 1
ATOM 1569 N N . LEU A 1 203 ? 6.052 -8.724 -0.358 1.00 84.69 203 LEU A N 1
ATOM 1570 C CA . LEU A 1 203 ? 4.837 -9.056 0.399 1.00 84.69 203 LEU A CA 1
ATOM 1571 C C . LEU A 1 203 ? 4.752 -10.545 0.766 1.00 84.69 203 LEU A C 1
ATOM 1573 O O . LEU A 1 203 ? 4.048 -10.893 1.711 1.00 84.69 203 LEU A O 1
ATOM 1577 N N . ASP A 1 204 ? 5.452 -11.419 0.040 1.00 83.81 204 ASP A N 1
ATOM 1578 C CA . ASP A 1 204 ? 5.448 -12.858 0.320 1.00 83.81 204 ASP A CA 1
ATOM 1579 C C . ASP A 1 204 ? 6.381 -13.241 1.482 1.00 83.81 204 ASP A C 1
ATOM 1581 O O . ASP A 1 204 ? 6.216 -14.308 2.070 1.00 83.81 204 ASP A O 1
ATOM 1585 N N . ASP A 1 205 ? 7.359 -12.386 1.798 1.00 70.69 205 ASP A N 1
ATOM 1586 C CA . ASP A 1 205 ? 8.530 -12.712 2.624 1.00 70.69 205 ASP A CA 1
ATOM 1587 C C . ASP A 1 205 ? 8.389 -12.278 4.095 1.00 70.69 205 ASP A C 1
ATOM 1589 O O . ASP A 1 205 ? 9.233 -12.554 4.944 1.00 70.69 205 ASP A O 1
ATOM 1593 N N . THR A 1 206 ? 7.306 -11.587 4.449 1.00 61.78 206 THR A N 1
ATOM 1594 C CA . THR A 1 206 ? 7.233 -10.883 5.739 1.00 61.78 206 THR A CA 1
ATOM 1595 C C . THR A 1 206 ? 6.925 -11.786 6.936 1.00 61.78 206 THR A C 1
ATOM 1597 O O . THR A 1 206 ? 6.949 -11.312 8.076 1.00 61.78 206 THR A O 1
ATOM 1600 N N . GLY A 1 207 ? 6.588 -13.066 6.716 1.00 64.50 207 GLY A N 1
ATOM 1601 C CA . GLY A 1 207 ? 6.102 -13.984 7.760 1.00 64.50 207 GLY A CA 1
ATOM 1602 C C . GLY A 1 207 ? 4.847 -13.481 8.497 1.00 64.50 207 GLY A C 1
ATOM 1603 O O . GLY A 1 207 ? 4.443 -14.052 9.509 1.00 64.50 207 GLY A O 1
ATOM 1604 N N . LYS A 1 208 ? 4.248 -12.391 8.008 1.00 71.81 208 LYS A N 1
ATOM 1605 C CA . LYS A 1 208 ? 3.129 -11.635 8.572 1.00 71.81 208 LYS A CA 1
ATOM 1606 C C . LYS A 1 208 ? 2.123 -11.366 7.455 1.00 71.81 208 LYS A C 1
ATOM 1608 O O . LYS A 1 208 ? 2.409 -11.575 6.278 1.00 71.81 208 LYS A O 1
ATOM 1613 N N . TYR A 1 209 ? 0.937 -10.879 7.804 1.00 84.75 209 TYR A N 1
ATOM 1614 C CA . TYR A 1 209 ? 0.039 -10.336 6.790 1.00 84.75 209 TYR A CA 1
ATOM 1615 C C . TYR A 1 209 ? 0.605 -8.998 6.316 1.00 84.75 209 TYR A C 1
ATOM 1617 O O . TYR A 1 209 ? 1.090 -8.194 7.115 1.00 84.75 209 TYR A O 1
ATOM 1625 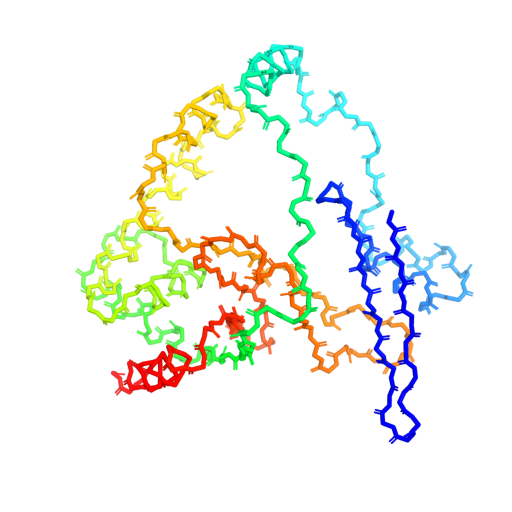N N . SER A 1 210 ? 0.618 -8.758 5.011 1.00 87.81 210 SER A N 1
ATOM 1626 C CA . SER A 1 210 ? 1.145 -7.518 4.448 1.00 87.81 210 SER A CA 1
ATOM 1627 C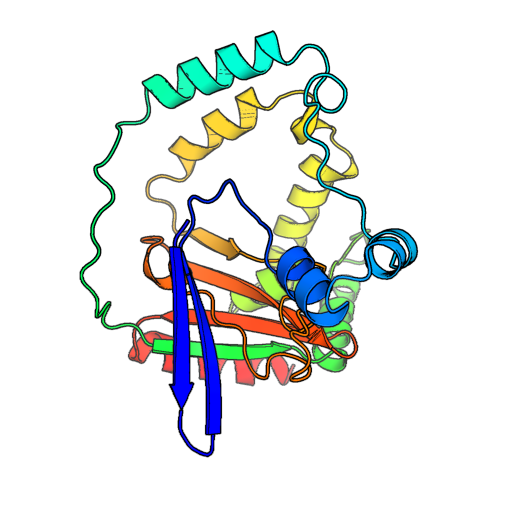 C . SER A 1 210 ? 0.296 -7.052 3.285 1.00 87.81 210 SER A C 1
ATOM 1629 O O . SER A 1 210 ? -0.216 -7.863 2.515 1.00 87.81 210 SER A O 1
ATOM 1631 N N . MET A 1 211 ? 0.175 -5.736 3.176 1.00 92.88 211 MET A N 1
ATOM 1632 C CA . MET A 1 211 ? -0.510 -5.052 2.092 1.00 92.88 211 MET A CA 1
ATOM 1633 C C . MET A 1 211 ? 0.421 -4.015 1.474 1.00 92.88 211 MET A C 1
ATOM 1635 O O . MET A 1 211 ? 1.238 -3.418 2.176 1.00 92.88 211 MET A O 1
ATOM 1639 N N . SER A 1 212 ? 0.282 -3.763 0.179 1.00 92.50 212 SER A N 1
ATOM 1640 C CA . SER A 1 212 ? 0.851 -2.580 -0.463 1.00 92.50 212 SER A CA 1
ATOM 1641 C C . SER A 1 212 ? -0.241 -1.561 -0.751 1.00 92.50 212 SER A C 1
ATOM 1643 O O . SER A 1 212 ? -1.312 -1.931 -1.221 1.00 92.50 212 SER A O 1
ATOM 1645 N N . LEU A 1 213 ? 0.040 -0.283 -0.525 1.00 92.25 213 LEU A N 1
ATOM 1646 C CA . LEU A 1 213 ? -0.802 0.826 -0.954 1.00 92.25 213 LEU A CA 1
ATOM 1647 C C . LEU A 1 213 ? -0.071 1.631 -2.017 1.00 92.25 213 LEU A C 1
ATOM 1649 O O . LEU A 1 213 ? 1.028 2.133 -1.775 1.00 92.25 213 LEU A O 1
ATOM 1653 N N . CYS A 1 214 ? -0.702 1.791 -3.171 1.00 89.31 214 CYS A N 1
ATOM 1654 C CA . CYS A 1 214 ? -0.255 2.725 -4.193 1.00 89.31 214 CYS A CA 1
ATOM 1655 C C . CYS A 1 214 ? -1.430 3.546 -4.718 1.00 89.31 214 CYS A C 1
ATOM 1657 O O . CYS A 1 214 ? -2.599 3.237 -4.471 1.00 89.31 214 CYS A O 1
ATOM 1659 N N . ASN A 1 215 ? -1.101 4.634 -5.401 1.00 87.06 215 ASN A N 1
ATOM 1660 C CA . ASN A 1 215 ? -2.087 5.455 -6.081 1.00 87.06 215 ASN A CA 1
ATOM 1661 C C . ASN A 1 215 ? -2.735 4.641 -7.214 1.00 87.06 215 ASN A C 1
ATOM 1663 O O . ASN A 1 215 ? -2.069 3.819 -7.841 1.00 87.06 215 ASN A O 1
ATOM 1667 N N . SER A 1 216 ? -4.034 4.830 -7.449 1.00 85.56 216 SER A N 1
ATOM 1668 C CA . SER A 1 216 ? -4.708 4.276 -8.634 1.00 85.56 216 SER A CA 1
ATOM 1669 C C . SER A 1 216 ? -4.880 5.295 -9.762 1.00 85.56 216 SER A C 1
ATOM 1671 O O . SER A 1 216 ? -5.507 4.976 -10.769 1.00 85.56 216 SER A O 1
ATOM 1673 N N . GLY A 1 217 ? -4.444 6.539 -9.556 1.00 79.88 217 GLY A N 1
ATOM 1674 C CA . GLY A 1 217 ? -4.890 7.690 -10.332 1.00 79.88 217 GLY A CA 1
ATOM 1675 C C . GLY A 1 217 ? -6.292 8.152 -9.912 1.00 79.88 217 GLY A C 1
ATOM 1676 O O . GLY A 1 217 ? -7.078 7.397 -9.328 1.00 79.88 217 GLY A O 1
ATOM 1677 N N . GLY A 1 218 ? -6.602 9.427 -10.166 1.00 82.12 218 GLY A N 1
ATOM 1678 C CA . GLY A 1 218 ? -7.943 9.988 -9.942 1.00 82.12 218 GLY A CA 1
ATOM 1679 C C . GLY A 1 218 ? -8.418 9.986 -8.482 1.00 82.12 218 GLY A C 1
ATOM 1680 O O . GLY A 1 218 ? -9.613 9.905 -8.235 1.00 82.12 218 GLY A O 1
ATOM 1681 N N . GLY A 1 219 ? -7.502 10.024 -7.507 1.00 84.31 219 GLY A N 1
ATOM 1682 C CA . GLY A 1 219 ? -7.838 10.084 -6.077 1.00 84.31 219 GLY A CA 1
ATOM 1683 C C . GLY A 1 219 ? -8.223 8.748 -5.426 1.00 84.31 219 GLY A C 1
ATOM 1684 O O . GLY A 1 219 ? -8.600 8.743 -4.254 1.00 84.31 219 GLY A O 1
ATOM 1685 N N . GLY A 1 220 ? -8.129 7.631 -6.155 1.00 91.50 220 GLY A N 1
ATOM 1686 C CA . GLY A 1 220 ? -8.304 6.280 -5.616 1.00 91.50 220 GLY A CA 1
ATOM 1687 C C . GLY A 1 220 ? -7.001 5.633 -5.129 1.00 91.50 220 GLY A C 1
ATOM 1688 O O . GLY A 1 220 ? -5.919 6.218 -5.211 1.00 91.50 220 GLY A O 1
ATOM 1689 N N . LEU A 1 221 ? -7.109 4.400 -4.631 1.00 93.19 221 LEU A N 1
ATOM 1690 C CA . LEU A 1 221 ? -5.979 3.572 -4.209 1.00 93.19 221 LEU A CA 1
ATOM 1691 C C . LEU A 1 221 ? -6.056 2.164 -4.784 1.00 93.19 221 LEU A C 1
ATOM 1693 O O . LEU A 1 221 ? -7.135 1.598 -4.959 1.00 93.19 221 LEU A O 1
ATOM 1697 N N . VAL A 1 222 ? -4.887 1.561 -4.975 1.00 93.12 222 VAL A N 1
ATOM 1698 C CA . VAL A 1 222 ? -4.751 0.122 -5.180 1.00 93.12 222 VAL A CA 1
ATOM 1699 C C . VAL A 1 222 ? -4.163 -0.505 -3.919 1.00 93.12 222 VAL A C 1
ATOM 1701 O O . VAL A 1 222 ? -3.109 -0.097 -3.429 1.00 93.12 222 VAL A O 1
ATOM 1704 N N . VAL A 1 223 ? -4.858 -1.518 -3.409 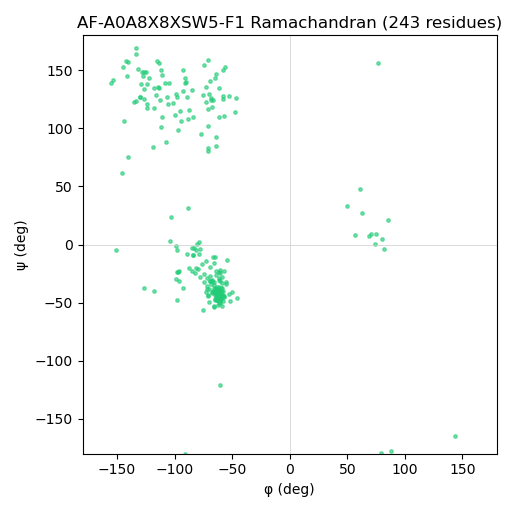1.00 94.62 223 VAL A N 1
ATOM 1705 C CA . VAL A 1 223 ? -4.438 -2.382 -2.307 1.00 94.62 223 VAL A CA 1
ATOM 1706 C C . VAL A 1 223 ? -3.891 -3.679 -2.900 1.00 94.62 223 VAL A C 1
ATOM 1708 O O . VAL A 1 223 ? -4.637 -4.467 -3.477 1.00 94.62 223 VAL A O 1
ATOM 1711 N N . GLY A 1 224 ? -2.589 -3.915 -2.777 1.00 94.56 224 GLY A N 1
ATOM 1712 C CA . GLY A 1 224 ? -1.964 -5.181 -3.162 1.00 94.56 224 GLY A CA 1
ATOM 1713 C C . GLY A 1 224 ? -1.893 -6.135 -1.979 1.00 94.56 224 GLY A C 1
ATOM 1714 O O . GLY A 1 224 ? -1.461 -5.742 -0.900 1.00 94.56 224 GLY A O 1
ATOM 1715 N N . MET A 1 225 ? -2.298 -7.385 -2.184 1.00 94.50 225 MET A N 1
ATOM 1716 C CA . MET A 1 225 ? -2.291 -8.434 -1.166 1.00 94.50 225 MET A CA 1
ATOM 1717 C C . MET A 1 225 ? -1.560 -9.668 -1.682 1.00 94.50 225 MET A C 1
ATOM 1719 O O . MET A 1 225 ? -1.686 -10.033 -2.852 1.00 94.50 225 MET A O 1
ATOM 1723 N N . SER A 1 226 ? -0.858 -10.352 -0.781 1.00 93.00 226 SER A N 1
ATOM 1724 C CA . SER A 1 226 ? -0.344 -11.705 -0.995 1.00 93.00 226 SER A CA 1
ATOM 1725 C C . SER A 1 226 ? -0.858 -12.598 0.121 1.00 93.00 226 SER A C 1
ATOM 1727 O O . SER A 1 226 ? -0.544 -12.350 1.284 1.00 93.00 226 SER A O 1
ATOM 1729 N N . LEU A 1 227 ? -1.657 -13.614 -0.205 1.00 92.44 227 LEU A N 1
ATOM 1730 C CA . LEU A 1 227 ? -2.307 -14.514 0.758 1.00 92.44 227 LEU A CA 1
ATOM 1731 C C . LEU A 1 227 ? -2.332 -15.950 0.213 1.00 92.44 227 LEU A C 1
ATOM 1733 O O . LEU A 1 227 ? -2.270 -16.139 -1.003 1.00 92.44 227 LEU A O 1
ATOM 1737 N N . PRO A 1 228 ? -2.459 -16.986 1.060 1.00 92.00 228 PRO A N 1
ATOM 1738 C CA . PRO A 1 228 ? -2.808 -18.321 0.584 1.00 92.00 228 PRO A CA 1
ATOM 1739 C C . PRO A 1 228 ? -4.145 -18.304 -0.162 1.00 92.00 228 PRO A C 1
ATOM 1741 O O . PRO A 1 228 ? -5.019 -17.486 0.130 1.00 92.00 228 PRO A O 1
ATOM 1744 N N . LYS A 1 229 ? -4.303 -19.207 -1.135 1.00 93.31 229 LYS A N 1
ATOM 1745 C CA . LYS A 1 229 ? -5.411 -19.174 -2.105 1.00 93.31 229 LYS A CA 1
ATOM 1746 C C . LYS A 1 229 ? -6.793 -19.073 -1.453 1.00 93.31 229 LYS A C 1
ATOM 1748 O O . LYS A 1 229 ? -7.577 -18.215 -1.841 1.00 93.31 229 LYS A O 1
ATOM 1753 N N . GLU A 1 230 ? -7.075 -19.913 -0.463 1.00 94.19 230 GLU A N 1
ATOM 1754 C CA . GLU A 1 230 ? -8.372 -19.946 0.228 1.00 94.19 230 GLU A CA 1
ATOM 1755 C C . GLU A 1 230 ? -8.660 -18.638 0.976 1.00 94.19 230 GLU A C 1
ATOM 1757 O O . GLU A 1 230 ? -9.745 -18.073 0.848 1.00 94.19 230 GLU A O 1
ATOM 1762 N N . MET A 1 231 ? -7.653 -18.090 1.665 1.00 93.81 231 MET A N 1
ATOM 1763 C CA . MET A 1 231 ? -7.764 -16.788 2.329 1.00 93.81 231 MET A CA 1
ATOM 1764 C C . MET A 1 231 ? -7.985 -15.650 1.336 1.00 93.81 231 MET A C 1
ATOM 1766 O O . MET A 1 231 ? -8.759 -14.744 1.621 1.00 93.81 231 MET A O 1
ATOM 1770 N N . MET A 1 232 ? -7.334 -15.685 0.169 1.00 96.06 232 MET A N 1
ATOM 1771 C CA . MET A 1 232 ? -7.544 -14.663 -0.857 1.00 96.06 232 MET A CA 1
ATOM 1772 C C . MET A 1 232 ? -8.982 -14.677 -1.386 1.00 96.06 232 MET A C 1
ATOM 1774 O O . MET A 1 232 ? -9.544 -13.614 -1.629 1.00 96.06 232 MET A O 1
ATOM 1778 N N . VAL A 1 233 ? -9.586 -15.859 -1.552 1.00 97.19 233 VAL A N 1
ATOM 1779 C CA . VAL A 1 233 ? -10.988 -15.983 -1.987 1.00 97.19 233 VAL A CA 1
ATOM 1780 C C . VAL A 1 233 ? -11.930 -15.367 -0.954 1.00 97.19 233 VAL A C 1
ATOM 1782 O O . VAL A 1 233 ? -12.776 -14.552 -1.322 1.00 97.19 233 VAL A O 1
ATOM 1785 N N . ALA A 1 234 ? -11.749 -15.702 0.327 1.00 96.06 234 ALA A N 1
ATOM 1786 C CA . ALA A 1 234 ? -12.539 -15.118 1.408 1.00 96.06 234 ALA A CA 1
ATOM 1787 C C . ALA A 1 234 ? -12.360 -13.592 1.471 1.00 96.06 234 ALA A C 1
ATOM 1789 O O . ALA A 1 234 ? -13.340 -12.852 1.402 1.00 96.06 234 ALA A O 1
ATOM 1790 N N . PHE A 1 235 ? -11.108 -13.119 1.482 1.00 95.62 235 PHE A N 1
ATOM 1791 C CA . PHE A 1 235 ? -10.782 -11.693 1.510 1.00 95.62 235 PHE A CA 1
ATOM 1792 C C . PHE A 1 235 ? -11.403 -10.936 0.333 1.00 95.62 235 PHE A C 1
ATOM 1794 O O . PHE A 1 235 ? -11.985 -9.875 0.524 1.00 95.62 235 PHE A O 1
ATOM 1801 N N . ALA A 1 236 ? -11.325 -11.482 -0.883 1.00 96.56 236 ALA A N 1
ATOM 1802 C CA . ALA A 1 236 ? -11.899 -10.845 -2.063 1.00 96.56 236 ALA A CA 1
ATOM 1803 C C . ALA A 1 236 ? -13.425 -10.703 -1.975 1.00 96.56 236 ALA A C 1
ATOM 1805 O O . ALA A 1 236 ? -13.963 -9.691 -2.431 1.00 96.56 236 ALA A O 1
ATOM 1806 N N . SER A 1 237 ? -14.115 -11.687 -1.386 1.00 95.69 237 SER A N 1
ATOM 1807 C CA . SER A 1 237 ? -15.556 -11.590 -1.132 1.00 95.69 237 SER A CA 1
ATOM 1808 C C . SER A 1 237 ? -15.853 -10.491 -0.117 1.00 95.69 237 SER A C 1
ATOM 1810 O O . SER A 1 237 ? -16.597 -9.565 -0.427 1.00 95.69 237 SER A O 1
ATOM 1812 N N . MET A 1 238 ? -15.194 -10.533 1.045 1.00 94.31 238 MET A N 1
ATOM 1813 C CA . MET A 1 238 ? -15.392 -9.569 2.134 1.00 94.31 238 MET A CA 1
ATOM 1814 C C . MET A 1 238 ? -15.099 -8.135 1.683 1.00 94.31 238 MET A C 1
ATOM 1816 O O . MET A 1 238 ? -15.901 -7.231 1.898 1.00 94.31 238 MET A O 1
ATOM 1820 N N . PHE A 1 239 ? -13.988 -7.936 0.968 1.00 95.12 239 PHE A N 1
ATOM 1821 C CA . PHE A 1 239 ? -13.603 -6.639 0.424 1.00 95.12 239 PHE A CA 1
ATOM 1822 C C . PHE A 1 239 ? -14.662 -6.086 -0.532 1.00 95.12 239 PHE A C 1
ATOM 1824 O O . PHE A 1 239 ? -14.928 -4.888 -0.532 1.00 95.12 239 PHE A O 1
ATOM 1831 N N . LYS A 1 240 ? -15.266 -6.936 -1.368 1.00 94.19 240 LYS A N 1
ATOM 1832 C CA . LYS A 1 240 ? -16.314 -6.517 -2.305 1.00 94.19 240 LYS A CA 1
ATOM 1833 C C . LYS A 1 240 ? -17.630 -6.221 -1.590 1.00 94.19 240 LYS A C 1
ATOM 1835 O O . LYS A 1 240 ? -18.316 -5.274 -1.966 1.00 94.19 240 LYS A O 1
ATOM 1840 N N . ASP A 1 241 ? -18.000 -7.043 -0.616 1.00 92.56 241 ASP A N 1
ATOM 1841 C CA . ASP A 1 241 ? -19.271 -6.922 0.092 1.00 92.56 241 ASP A CA 1
ATOM 1842 C C . ASP A 1 241 ? -19.287 -5.708 1.027 1.00 92.56 241 ASP A C 1
ATOM 1844 O O . ASP A 1 241 ? -20.276 -4.977 1.034 1.00 92.56 241 ASP A O 1
ATOM 1848 N N . GLY A 1 242 ? -18.172 -5.401 1.696 1.00 89.00 242 GLY A N 1
ATOM 1849 C CA . GLY A 1 242 ? -18.050 -4.211 2.544 1.00 89.00 242 GLY A CA 1
ATOM 1850 C C . GLY A 1 242 ? -18.160 -2.874 1.792 1.00 89.00 242 GLY A C 1
ATOM 1851 O O . GLY A 1 242 ? -18.556 -1.875 2.380 1.00 89.00 242 GLY A O 1
ATOM 1852 N N . LEU A 1 243 ? -17.893 -2.830 0.479 1.00 90.62 243 LEU A N 1
ATOM 1853 C CA . LEU A 1 243 ? -18.045 -1.607 -0.330 1.00 90.62 243 LEU A CA 1
ATOM 1854 C C . LEU A 1 243 ? -19.492 -1.345 -0.776 1.00 90.62 243 LEU A C 1
ATOM 1856 O O . LEU A 1 243 ? -19.764 -0.324 -1.409 1.00 90.62 243 LEU A O 1
ATOM 1860 N N . LYS A 1 244 ? -20.417 -2.267 -0.487 1.00 85.69 244 LYS A N 1
ATOM 1861 C CA . LYS A 1 244 ? -21.851 -2.093 -0.764 1.00 85.69 244 LYS A CA 1
ATOM 1862 C C . LYS A 1 244 ? -22.588 -1.331 0.346 1.00 85.69 244 LYS A C 1
ATOM 1864 O O . LYS A 1 244 ? -23.790 -1.121 0.192 1.00 85.69 244 LYS A O 1
ATOM 1869 N N . LEU A 1 245 ? -21.891 -0.976 1.431 1.00 64.94 245 LEU A N 1
ATOM 1870 C CA . LEU A 1 245 ? -22.395 -0.148 2.531 1.00 64.94 245 LEU A CA 1
ATOM 1871 C C . LEU A 1 245 ? -22.799 1.263 2.069 1.00 64.94 245 LEU A C 1
ATOM 1873 O O . LEU A 1 245 ? -22.169 1.810 1.128 1.00 64.94 245 LEU A O 1
#

Mean predicted aligned error: 8.66 Å

Radius of gyration: 20.55 Å; Cα contacts (8 Å, |Δi|>4): 252; chains: 1; bounding box: 48×42×51 Å

Secondary structure (DSSP, 8-state):
-EEEEEEETTTEEEEEEE--TT---HHHHHHHHHHTS-HHHHHHT-PPPP----TTTSSSTHHHHHHHHHHHHHS--------PSP-S-EEEEEEE-HHHHHHHHHHHHHH-TT-S---HHHHHHHHHH-SS-HHHHHHHHHHHHIIIIIS--HHHH-HHHHHHHGGGGTTS--EEEES-TT--STT--SSS-S-S----GGGGSSSSEEEEEEE-STT-EEEEEEE-HHHHHHHHHHHHHHTT-

pLDDT: mean 81.75, std 12.76, range [50.88, 97.19]

Organism: Salvia splendens (NCBI:txid180675)

Solvent-accessible surface area (backbone atoms only — not comparable to full-atom values): 14864 Å² total; per-residue (Å²): 117,52,76,44,80,45,81,41,90,99,74,52,74,47,78,48,78,49,66,63,92,90,67,88,56,64,55,61,52,14,50,50,57,53,44,70,80,42,69,68,53,55,71,68,68,74,65,80,75,88,77,81,73,57,69,84,78,41,69,86,43,67,65,53,52,53,49,53,50,61,53,52,73,72,50,78,84,67,73,79,76,78,71,64,81,79,81,76,58,42,76,51,76,44,79,4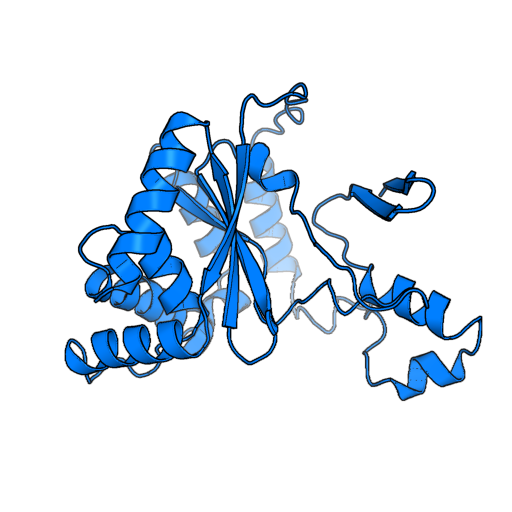4,45,36,72,54,51,52,53,54,47,50,54,36,41,72,79,40,74,80,63,90,65,80,47,74,65,35,51,53,52,17,55,74,72,30,93,72,59,39,55,60,43,28,50,53,52,34,50,50,47,37,54,43,63,72,78,28,59,42,74,83,74,42,58,70,61,60,63,66,46,58,70,70,51,63,95,54,92,55,78,45,82,39,80,34,66,89,56,58,71,38,73,35,31,61,78,78,50,62,48,94,73,87,81,75,73,67,40,75,72,63,90,50,50,31,36,36,38,28,45,60,60,88,80,20,32,30,41,33,40,44,33,46,60,70,59,43,54,53,49,54,50,51,60,57,56,64,68,71,112

Nearest PDB structures (foldseek):
  7dev-assembly1_A  TM=8.619E-01  e=1.661E-11  Gentiana triflora
  2e1v-assembly2_B  TM=7.817E-01  e=2.006E-12  Chrysanthemum x morifolium
  7dex-assembly1_A  TM=8.737E-01  e=4.507E-11  Gentiana triflora
  5kju-assembly1_A  TM=6.098E-01  e=3.305E-05  Arabidopsis thaliana
  5kjw-assembly1_A  TM=6.059E-01  e=5.606E-05  Coleus scutellarioides

Sequence (245 aa):
MSSQATLFPGRGICIGLSNHHSLGFVKAWAMVNKSGDDEAFVSKSGESLPIFERSSVFGDSSRLDGIFWNVMKNIPLKTALSNPFPTNRVRASFILRQSDIEKLKNLILSARPNLVRVSTFVVAAAYVWTEDGFVVAAEAIGGEMRSKIYDGDEFLKSPENRLSEVPKLKGVRVLVASGSPKFDLTEADFRWGEARKVEVMSLDDTGKYSMSLCNSGGGGLVVGMSLPKEMMVAFASMFKDGLKL